Protein AF-A0A9E2V1G6-F1 (afdb_monomer_lite)

Secondary structure (DSSP, 8-state):
----HHHHHHHHHTT---GGGHHHHHHHHHTTT---HHHHHHHH--TT--TTHHHHHHHHHHHTT-PPPPGGGHHHHHHHHHHHHHHHHHTTSS-HHHHHHHIIIIITTTS-SSSTTHHHHHHHHHHHH-GGGHHHHHHHHHHHHHHHHTSSSPPEEEEEE--SSS-SEEEEETTEEEEPPGGGSS--HHHHHHHHHHHHHT---TT--SSHHHHHHHHHHHHHHHHHHHHHH-TTEEEEEE---SSSSS---------

Radius of gyration: 23.1 Å; chains: 1; bounding box: 51×32×68 Å

pLDDT: mean 85.87, std 14.99, range [31.73, 98.12]

Structure (mmCIF, N/CA/C/O backbone):
data_AF-A0A9E2V1G6-F1
#
_entry.id   AF-A0A9E2V1G6-F1
#
loop_
_atom_site.group_PDB
_atom_site.id
_atom_site.type_symbol
_atom_site.label_atom_id
_atom_site.label_alt_id
_atom_site.label_comp_id
_atom_site.label_asym_id
_atom_site.label_entity_id
_atom_site.label_seq_id
_atom_site.pdbx_PDB_ins_code
_atom_site.Cartn_x
_atom_site.Cartn_y
_atom_site.Cartn_z
_atom_site.occupancy
_atom_site.B_iso_or_equiv
_atom_site.auth_seq_id
_atom_site.auth_comp_id
_atom_site.auth_asym_id
_atom_site.auth_atom_id
_atom_site.pdbx_PDB_model_num
ATOM 1 N N . MET A 1 1 ? -17.658 -3.783 12.232 1.00 44.09 1 MET A N 1
ATOM 2 C CA . MET A 1 1 ? -16.537 -4.021 11.280 1.00 44.09 1 MET A CA 1
ATOM 3 C C . MET A 1 1 ? -15.444 -4.655 12.125 1.00 44.09 1 MET A C 1
ATOM 5 O O . MET A 1 1 ? -15.127 -4.083 13.151 1.00 44.09 1 MET A O 1
ATOM 9 N N . THR A 1 2 ? -14.961 -5.870 11.844 1.00 49.28 2 THR A N 1
ATOM 10 C CA . THR A 1 2 ? -14.108 -6.601 12.810 1.00 49.28 2 THR A CA 1
ATOM 11 C C . THR A 1 2 ? -12.693 -6.013 12.849 1.00 49.28 2 THR A C 1
ATOM 13 O O . THR A 1 2 ? -11.824 -6.463 12.108 1.00 49.28 2 THR A O 1
ATOM 16 N N . ALA A 1 3 ? -12.471 -4.979 13.658 1.00 61.59 3 ALA A N 1
ATOM 17 C CA . ALA A 1 3 ? -11.195 -4.275 13.692 1.00 61.59 3 ALA A CA 1
ATOM 18 C C . ALA A 1 3 ? -10.227 -4.962 14.664 1.00 61.59 3 ALA A C 1
ATOM 20 O O . ALA A 1 3 ? -10.373 -4.867 15.884 1.00 61.59 3 ALA A O 1
ATOM 21 N N . ASP A 1 4 ? -9.276 -5.719 14.124 1.00 87.38 4 ASP A N 1
ATOM 22 C CA . ASP A 1 4 ? -8.062 -6.132 14.834 1.00 87.38 4 ASP A CA 1
ATOM 23 C C . ASP A 1 4 ? -7.397 -4.886 15.454 1.00 87.38 4 ASP A C 1
ATOM 25 O O . ASP A 1 4 ? -7.236 -3.879 14.765 1.00 87.38 4 ASP A O 1
ATOM 29 N N . LEU A 1 5 ? -7.041 -4.918 16.744 1.00 90.75 5 LEU A N 1
ATOM 30 C CA . LEU A 1 5 ? -6.472 -3.752 17.431 1.00 90.75 5 LEU A CA 1
ATOM 31 C C . LEU A 1 5 ? -5.162 -3.280 16.797 1.00 90.75 5 LEU A C 1
ATOM 33 O O . LEU A 1 5 ? -4.858 -2.093 16.859 1.00 90.75 5 LEU A O 1
ATOM 37 N N . THR A 1 6 ? -4.407 -4.167 16.143 1.00 94.19 6 THR A N 1
ATOM 38 C CA . THR A 1 6 ? -3.219 -3.761 15.382 1.00 94.19 6 THR A CA 1
ATOM 39 C C . THR A 1 6 ? -3.594 -2.902 14.171 1.00 94.19 6 THR A C 1
ATOM 41 O O . THR A 1 6 ? -2.891 -1.945 13.853 1.00 94.19 6 THR A O 1
ATOM 44 N N . VAL A 1 7 ? -4.733 -3.184 13.528 1.00 94.62 7 VAL A N 1
ATOM 45 C CA . VAL A 1 7 ? -5.275 -2.348 12.445 1.00 94.62 7 VAL A CA 1
ATOM 46 C C . VAL A 1 7 ? -5.752 -1.013 13.003 1.00 94.62 7 VAL A C 1
ATOM 48 O O . VAL A 1 7 ? -5.401 0.016 12.443 1.00 94.62 7 VAL A O 1
ATOM 51 N N . VAL A 1 8 ? -6.447 -1.010 14.145 1.00 95.19 8 VAL A N 1
ATOM 52 C CA . VAL A 1 8 ? -6.889 0.230 14.810 1.00 95.19 8 VAL A CA 1
ATOM 53 C C . VAL A 1 8 ? -5.701 1.116 15.182 1.00 95.19 8 VAL A C 1
ATOM 55 O O . VAL A 1 8 ? -5.718 2.316 14.922 1.00 95.19 8 VAL A O 1
ATOM 58 N N . ALA A 1 9 ? -4.642 0.539 15.753 1.00 96.31 9 ALA A N 1
ATOM 59 C CA . ALA A 1 9 ? -3.424 1.267 16.093 1.00 96.31 9 ALA A CA 1
ATOM 60 C C . ALA A 1 9 ? -2.748 1.871 14.849 1.00 96.31 9 ALA A C 1
ATOM 62 O O . ALA A 1 9 ? -2.284 3.012 14.895 1.00 96.31 9 ALA A O 1
ATOM 63 N N . ALA A 1 10 ? -2.730 1.139 13.731 1.00 94.50 10 ALA A N 1
ATOM 64 C CA . ALA A 1 10 ? -2.214 1.630 12.456 1.00 94.50 10 ALA A CA 1
ATOM 65 C C . ALA A 1 10 ? -3.098 2.736 11.848 1.00 94.50 10 ALA A C 1
ATOM 67 O O . ALA A 1 10 ? -2.589 3.764 11.413 1.00 94.50 10 ALA A O 1
ATOM 68 N N . GLU A 1 11 ? -4.422 2.582 11.857 1.00 93.81 11 GLU A N 1
ATOM 69 C CA . GLU A 1 11 ? -5.355 3.622 11.408 1.00 93.81 11 GLU A CA 1
ATOM 70 C C . GLU A 1 11 ? -5.234 4.887 12.267 1.00 93.81 11 GLU A C 1
ATOM 72 O O . GLU A 1 11 ? -5.273 6.000 11.742 1.00 93.81 11 GLU A O 1
ATOM 77 N N . LEU A 1 12 ? -5.033 4.733 13.579 1.00 94.88 12 LEU A N 1
ATOM 78 C CA . LEU A 1 12 ? -4.818 5.839 14.505 1.00 94.88 12 LEU A CA 1
ATOM 79 C C . LEU A 1 12 ? -3.512 6.586 14.209 1.00 94.88 12 LEU A C 1
ATOM 81 O O . LEU A 1 12 ? -3.524 7.816 14.164 1.00 94.88 12 LEU A O 1
ATOM 85 N N . SER A 1 13 ? -2.398 5.872 13.995 1.00 94.25 13 SER A N 1
ATOM 86 C CA . SER A 1 13 ? -1.098 6.496 13.693 1.00 94.25 13 SER A CA 1
ATOM 87 C C . SER A 1 13 ? -1.083 7.200 12.335 1.00 94.25 13 SER A C 1
ATOM 89 O O . SER A 1 13 ? -0.392 8.204 12.158 1.00 94.25 13 SER A O 1
ATOM 91 N N . LEU A 1 14 ? -1.886 6.713 11.388 1.00 90.25 14 LEU A N 1
ATOM 92 C CA . LEU A 1 14 ? -2.071 7.315 10.070 1.00 90.25 14 LEU A CA 1
ATOM 93 C C . LEU A 1 14 ? -3.110 8.448 10.060 1.00 90.25 14 LEU A C 1
ATOM 95 O O . LEU A 1 14 ? -3.230 9.138 9.050 1.00 90.25 14 LEU A O 1
ATOM 99 N N . GLY A 1 15 ? -3.846 8.660 11.157 1.00 91.56 15 GLY A N 1
ATOM 100 C CA . GLY A 1 15 ? -4.901 9.675 11.243 1.00 91.56 15 GLY A CA 1
ATOM 101 C C . GLY A 1 15 ? -6.159 9.337 10.433 1.00 91.56 15 GLY A C 1
ATOM 102 O O . GLY A 1 15 ? -6.875 10.241 10.011 1.00 91.56 15 GLY A O 1
ATOM 103 N N . LEU A 1 16 ? -6.417 8.049 10.194 1.00 90.50 16 LEU A N 1
ATOM 104 C CA . LEU A 1 16 ? -7.538 7.548 9.388 1.00 90.50 16 LEU A CA 1
ATOM 105 C C . LEU A 1 16 ? -8.813 7.321 10.201 1.00 90.50 16 LEU A C 1
ATOM 107 O O . LEU A 1 16 ? -9.904 7.269 9.633 1.00 90.50 16 LEU A O 1
ATOM 111 N N . LEU A 1 17 ? -8.688 7.183 11.521 1.00 91.69 17 LEU A N 1
ATOM 112 C CA . LEU A 1 17 ? -9.840 7.011 12.396 1.00 91.69 17 LEU A CA 1
ATOM 113 C C . LEU A 1 17 ? -10.642 8.302 12.497 1.00 91.69 17 LEU A C 1
ATOM 115 O O . LEU A 1 17 ? -10.106 9.381 12.762 1.00 91.69 17 LEU A O 1
ATOM 119 N N . ARG A 1 18 ? -11.958 8.168 12.364 1.00 91.81 18 ARG A N 1
ATOM 120 C CA . ARG A 1 18 ? -12.889 9.247 12.661 1.00 91.81 18 ARG A CA 1
ATOM 121 C C . ARG A 1 18 ? -13.339 9.127 14.099 1.00 91.81 18 ARG A C 1
ATOM 123 O O . ARG A 1 18 ? -13.690 8.050 14.569 1.00 91.81 18 ARG A O 1
ATOM 130 N N . ARG A 1 19 ? -13.376 10.265 14.777 1.00 94.25 19 ARG A N 1
ATOM 131 C CA . ARG A 1 19 ? -13.787 10.366 16.175 1.00 94.25 19 ARG A CA 1
ATOM 132 C C . ARG A 1 19 ? -15.183 9.775 16.414 1.00 94.25 19 ARG A C 1
ATOM 134 O O . ARG A 1 19 ? -15.408 9.147 17.441 1.00 94.25 19 ARG A O 1
ATOM 141 N N . GLU A 1 20 ? -16.088 9.964 15.458 1.00 94.69 20 GLU A N 1
ATOM 142 C CA . GLU A 1 20 ? -17.469 9.474 15.519 1.00 94.69 20 GLU A CA 1
ATOM 143 C C . GLU A 1 20 ? -17.581 7.942 15.478 1.00 94.69 20 GLU A C 1
ATOM 145 O O . GLU A 1 20 ? -18.557 7.402 15.986 1.00 94.69 20 GLU A O 1
ATOM 150 N N . ASP A 1 21 ? -16.586 7.252 14.913 1.00 93.56 21 ASP A N 1
ATOM 151 C CA . ASP A 1 21 ? -16.600 5.794 14.742 1.00 93.56 21 ASP A CA 1
ATOM 152 C C . ASP A 1 21 ? -16.010 5.058 15.967 1.00 93.56 21 ASP A C 1
ATOM 154 O O . ASP A 1 21 ? -16.148 3.840 16.101 1.00 93.56 21 ASP A O 1
ATOM 158 N N . LEU A 1 22 ? -15.336 5.782 16.872 1.00 95.44 22 LEU A N 1
ATOM 159 C CA . LEU A 1 22 ? -14.606 5.196 18.002 1.00 95.44 22 LEU A CA 1
ATOM 160 C C . LEU A 1 22 ? -15.500 4.514 19.058 1.00 95.44 22 LEU A C 1
ATOM 162 O O . LEU A 1 22 ? -15.099 3.448 19.533 1.00 95.44 22 LEU A O 1
ATOM 166 N N . PRO A 1 23 ? -16.690 5.040 19.424 1.00 95.69 23 PRO A N 1
ATOM 167 C CA . PRO A 1 23 ? -17.569 4.354 20.374 1.00 95.69 23 PRO A CA 1
ATOM 168 C C . PRO A 1 23 ? -18.040 2.984 19.869 1.00 95.69 23 PRO A C 1
ATOM 170 O O . PRO A 1 23 ? -17.934 1.990 20.588 1.00 95.69 23 PRO A O 1
ATOM 173 N N . ASP A 1 24 ? -18.475 2.897 18.609 1.00 94.12 24 ASP A N 1
ATOM 174 C CA . ASP A 1 24 ? -18.908 1.631 18.001 1.00 94.12 24 ASP A CA 1
ATOM 175 C C . ASP A 1 24 ? -17.745 0.634 17.894 1.00 94.12 24 ASP A C 1
ATOM 177 O O . ASP A 1 24 ? -17.906 -0.558 18.166 1.00 94.12 24 ASP A O 1
ATOM 181 N N . LEU A 1 25 ? -16.541 1.119 17.570 1.00 94.06 25 LEU A N 1
ATOM 182 C CA . LEU A 1 25 ? -15.320 0.311 17.572 1.00 94.06 25 LEU A CA 1
ATOM 183 C C . LEU A 1 25 ? -15.015 -0.262 18.964 1.00 94.06 25 LEU A C 1
ATOM 185 O O . LEU A 1 25 ? -14.602 -1.423 19.076 1.00 94.06 25 LEU A O 1
ATOM 189 N N . ALA A 1 26 ? -15.223 0.522 20.025 1.00 95.44 26 ALA A N 1
ATOM 190 C CA . ALA A 1 26 ? -15.030 0.074 21.399 1.00 95.44 26 ALA A CA 1
ATOM 191 C C . ALA A 1 26 ? -16.061 -0.989 21.802 1.00 95.44 26 ALA A C 1
ATOM 193 O O . ALA A 1 26 ? -15.675 -2.032 22.336 1.00 95.44 26 ALA A O 1
ATOM 194 N N . VAL A 1 27 ? -17.339 -0.800 21.453 1.00 95.19 27 VAL A N 1
ATOM 195 C CA . VAL A 1 27 ? -18.392 -1.815 21.644 1.00 95.19 27 VAL A CA 1
ATOM 196 C C . VAL A 1 27 ? -18.027 -3.118 20.928 1.00 95.19 27 VAL A C 1
ATOM 198 O O . VAL A 1 27 ? -18.019 -4.182 21.553 1.00 95.19 27 VAL A O 1
ATOM 201 N N . ASP A 1 28 ? -17.653 -3.045 19.646 1.00 93.19 28 ASP A N 1
ATOM 202 C CA . ASP A 1 28 ? -17.230 -4.207 18.853 1.00 93.19 28 ASP A CA 1
ATOM 203 C C . ASP A 1 28 ? -16.021 -4.916 19.492 1.00 93.19 28 ASP A C 1
ATOM 205 O O . ASP A 1 28 ? -15.885 -6.138 19.399 1.00 93.19 28 ASP A O 1
ATOM 209 N N . SER A 1 29 ? -15.113 -4.169 20.124 1.00 93.56 29 SER A N 1
ATOM 210 C CA . SER A 1 29 ? -13.927 -4.706 20.805 1.00 93.56 29 SER A CA 1
ATOM 211 C C . SER A 1 29 ? -14.286 -5.436 22.102 1.00 93.56 29 SER A C 1
ATOM 213 O O . SER A 1 29 ? -13.857 -6.576 22.296 1.00 93.56 29 SER A O 1
ATOM 215 N N . ILE A 1 30 ? -15.152 -4.850 22.933 1.00 95.25 30 ILE A N 1
ATOM 216 C CA . ILE A 1 30 ? -15.644 -5.470 24.174 1.00 95.25 30 ILE A CA 1
ATOM 217 C C . ILE A 1 30 ? -16.425 -6.753 23.873 1.00 95.25 30 ILE A C 1
ATOM 219 O O . ILE A 1 30 ? -16.215 -7.780 24.517 1.00 95.25 30 ILE A O 1
ATOM 223 N N . MET A 1 31 ? -17.277 -6.750 22.842 1.00 94.56 31 MET A N 1
ATOM 224 C CA . MET A 1 31 ? -18.033 -7.943 22.428 1.00 94.56 31 MET A CA 1
ATOM 225 C C . MET A 1 31 ? -17.137 -9.107 21.978 1.00 94.56 31 MET A C 1
ATOM 227 O O . MET A 1 31 ? -17.578 -10.257 21.957 1.00 94.56 31 MET A O 1
ATOM 231 N N . ARG A 1 32 ? -15.871 -8.834 21.644 1.00 88.69 32 ARG A N 1
ATOM 232 C CA . ARG A 1 32 ? -14.856 -9.847 21.314 1.00 88.69 32 ARG A CA 1
ATOM 233 C C . ARG A 1 32 ? -14.063 -10.337 22.528 1.00 88.69 32 ARG A C 1
ATOM 235 O O . ARG A 1 32 ? -13.163 -11.156 22.363 1.00 88.69 32 ARG A O 1
ATOM 242 N N . GLY A 1 33 ? -14.414 -9.879 23.728 1.00 94.69 33 GLY A N 1
ATOM 243 C CA . GLY A 1 33 ? -13.772 -10.269 24.980 1.00 94.69 33 GLY A CA 1
ATOM 244 C C . GLY A 1 33 ? -12.507 -9.478 25.305 1.00 94.69 33 GLY A C 1
ATOM 245 O O . GLY A 1 33 ? -11.730 -9.923 26.145 1.00 94.69 33 GLY A O 1
ATOM 246 N N . LEU A 1 34 ? -12.281 -8.338 24.642 1.00 95.00 34 LEU A N 1
ATOM 247 C CA . LEU A 1 34 ? -11.238 -7.397 25.042 1.00 95.00 34 LEU A CA 1
ATOM 248 C C . LEU A 1 34 ? -11.728 -6.611 26.258 1.00 95.00 34 LEU A C 1
ATOM 250 O O . LEU A 1 34 ? -12.843 -6.092 26.245 1.00 95.00 34 LEU A O 1
ATOM 254 N N . ASP A 1 35 ? -10.896 -6.534 27.291 1.00 94.94 35 ASP A N 1
ATOM 255 C CA . ASP A 1 35 ? -11.232 -5.881 28.553 1.00 94.94 35 ASP A CA 1
ATOM 256 C C . ASP A 1 35 ? -10.215 -4.780 28.856 1.00 94.94 35 ASP A C 1
ATOM 258 O O . ASP A 1 35 ? -9.016 -5.032 28.970 1.00 94.94 35 ASP A O 1
ATOM 262 N N . SER A 1 36 ? -10.709 -3.549 28.922 1.00 96.88 36 SER A N 1
ATOM 263 C CA . SER A 1 36 ? -9.942 -2.338 29.194 1.00 96.88 36 SER A CA 1
ATOM 264 C C . SER A 1 36 ? -10.905 -1.310 29.799 1.00 96.88 36 SER A C 1
ATOM 266 O O . SER A 1 36 ? -11.975 -1.073 29.221 1.00 96.88 36 SER A O 1
ATOM 268 N N . PRO A 1 37 ? -10.562 -0.684 30.942 1.00 98.00 37 PRO A N 1
ATOM 269 C CA . PRO A 1 37 ? -11.342 0.420 31.495 1.00 98.00 37 PRO A CA 1
ATOM 270 C C . PRO A 1 37 ? -11.616 1.520 30.463 1.00 98.00 37 PRO A C 1
ATOM 272 O O . PRO A 1 37 ? -12.760 1.954 30.318 1.00 98.00 37 PRO A O 1
ATOM 275 N N . SER A 1 38 ? -10.593 1.896 29.689 1.00 98.12 38 SER A N 1
ATOM 276 C CA . SER A 1 38 ? -10.694 2.939 28.667 1.00 98.12 38 SER A CA 1
ATOM 277 C C . SER A 1 38 ? -11.615 2.552 27.499 1.00 98.12 38 SER A C 1
ATOM 279 O O . SER A 1 38 ? -12.326 3.409 26.974 1.00 98.12 38 SER A O 1
ATOM 281 N N . LEU A 1 39 ? -11.689 1.267 27.115 1.00 96.94 39 LEU A N 1
ATOM 282 C CA . LEU A 1 39 ? -12.684 0.797 26.137 1.00 96.94 39 LEU A CA 1
ATOM 283 C C . LEU A 1 39 ? -14.115 0.925 26.665 1.00 96.94 39 LEU A C 1
ATOM 285 O O . LEU A 1 39 ? -15.008 1.308 25.910 1.00 96.94 39 LEU A O 1
ATOM 289 N N . GLY A 1 40 ? -14.344 0.592 27.938 1.00 97.00 40 GLY A N 1
ATOM 290 C CA . GLY A 1 40 ? -15.665 0.694 28.559 1.00 97.00 40 GLY A CA 1
ATOM 291 C C . GLY A 1 40 ? -16.184 2.131 28.577 1.00 97.00 40 GLY A C 1
ATOM 292 O O . GLY A 1 40 ? -17.345 2.375 28.248 1.00 97.00 40 GLY A O 1
ATOM 293 N N . GLU A 1 41 ? -15.308 3.080 28.903 1.00 97.88 41 GLU A N 1
ATOM 294 C CA . GLU A 1 41 ? -15.617 4.509 28.853 1.00 97.88 41 GLU A CA 1
ATOM 295 C C . GLU A 1 41 ? -15.856 4.989 27.416 1.00 97.88 41 GLU A C 1
ATOM 297 O O . GLU A 1 41 ? -16.875 5.624 27.143 1.00 97.88 41 GLU A O 1
ATOM 302 N N . LEU A 1 42 ? -14.986 4.603 26.475 1.00 97.50 42 LEU A N 1
ATOM 303 C CA . LEU A 1 42 ? -15.117 4.959 25.061 1.00 97.50 42 LEU A CA 1
ATOM 304 C C . LEU A 1 42 ? -16.439 4.468 24.453 1.00 97.50 42 LEU A C 1
ATOM 306 O O . LEU A 1 42 ? -17.103 5.211 23.732 1.00 97.50 42 LEU A O 1
ATOM 310 N N . ALA A 1 43 ? -16.850 3.241 24.779 1.00 96.81 43 ALA A N 1
ATOM 311 C CA . ALA A 1 43 ? -18.124 2.663 24.354 1.00 96.81 43 ALA A CA 1
ATOM 312 C C . ALA A 1 43 ? -19.344 3.400 24.940 1.00 96.81 43 ALA A C 1
ATOM 314 O O . ALA A 1 43 ? -20.437 3.331 24.379 1.00 96.81 43 ALA A O 1
ATOM 315 N N . GLY A 1 44 ? -19.168 4.082 26.075 1.00 96.62 44 GLY A N 1
ATOM 316 C CA . GLY A 1 44 ? -20.205 4.857 26.748 1.00 96.62 44 GLY A CA 1
ATOM 317 C C . GLY A 1 44 ? -20.338 6.301 26.260 1.00 96.62 44 GLY A C 1
ATOM 318 O O . GLY A 1 44 ? -21.292 6.975 26.659 1.00 96.62 44 GLY A O 1
ATOM 319 N N . LEU A 1 45 ? -19.420 6.788 25.417 1.00 96.31 45 LEU A N 1
ATOM 320 C CA . LEU A 1 45 ? -19.475 8.163 24.929 1.00 96.31 45 LEU A CA 1
ATOM 321 C C . LEU A 1 45 ? -20.728 8.415 24.087 1.00 96.31 45 LEU A C 1
ATOM 323 O O . LEU A 1 45 ? -21.130 7.620 23.237 1.00 96.31 45 LEU A O 1
ATOM 327 N N . SER A 1 46 ? -21.328 9.584 24.296 1.00 91.25 46 SER A N 1
ATOM 328 C CA . SER A 1 46 ? -22.433 10.066 23.469 1.00 91.25 46 SER A CA 1
ATOM 329 C C . SER A 1 46 ? -21.913 10.905 22.301 1.00 91.25 46 SER A C 1
ATOM 331 O O . SER A 1 46 ? -20.842 11.502 22.379 1.00 91.25 46 SER A O 1
ATOM 333 N N . ALA A 1 47 ? -22.708 11.048 21.236 1.00 84.06 47 ALA A N 1
ATOM 334 C CA . ALA A 1 47 ? -22.335 11.857 20.069 1.00 84.06 47 ALA A CA 1
ATOM 335 C C . ALA A 1 47 ? -22.009 13.335 20.394 1.00 84.06 47 ALA A C 1
ATOM 337 O O . ALA A 1 47 ? -21.358 14.007 19.597 1.00 84.06 47 ALA A O 1
ATOM 338 N N . GLY A 1 48 ? -22.469 13.852 21.541 1.00 85.06 48 GLY A N 1
ATOM 339 C CA . GLY A 1 48 ? -22.189 15.216 21.999 1.00 85.06 48 GLY A CA 1
ATOM 340 C C . GLY A 1 48 ? -20.910 15.368 22.826 1.00 85.06 48 GLY A C 1
ATOM 341 O O . GLY A 1 48 ? -20.534 16.500 23.117 1.00 85.06 48 GLY A O 1
ATOM 342 N N . ASP A 1 49 ? -20.254 14.265 23.194 1.00 90.69 49 ASP A N 1
ATOM 343 C CA . ASP A 1 49 ? -19.152 14.236 24.160 1.00 90.69 49 ASP A CA 1
ATOM 344 C C . ASP A 1 49 ? -17.983 13.387 23.646 1.00 90.69 49 ASP A C 1
ATOM 346 O O . ASP A 1 49 ? -17.575 12.393 24.232 1.00 90.69 49 ASP A O 1
ATOM 350 N N . LEU A 1 50 ? -17.493 13.733 22.456 1.00 93.69 50 LEU A N 1
ATOM 351 C CA . LEU A 1 50 ? -16.438 12.977 21.782 1.00 93.69 50 LEU A CA 1
ATOM 352 C C . LEU A 1 50 ? -15.048 13.622 21.919 1.00 93.69 50 LEU A C 1
ATOM 354 O O . LEU A 1 50 ? -14.118 13.211 21.220 1.00 93.69 50 LEU A O 1
ATOM 358 N N . SER A 1 51 ? -14.885 14.654 22.759 1.00 93.19 51 SER A N 1
ATOM 359 C CA . SER A 1 51 ? -13.601 15.366 22.889 1.00 93.19 51 SER A CA 1
ATOM 360 C C . SER A 1 51 ? -12.464 14.423 23.267 1.00 93.19 51 SER A C 1
ATOM 362 O O . SER A 1 51 ? -11.381 14.528 22.687 1.00 93.19 51 SER A O 1
ATOM 364 N N . ASP A 1 52 ? -12.764 13.451 24.126 1.00 95.06 52 ASP A N 1
ATOM 365 C CA . ASP A 1 52 ? -11.776 12.590 24.778 1.00 95.06 52 ASP A CA 1
ATOM 366 C C . ASP A 1 52 ? -11.601 11.250 24.045 1.00 95.06 52 ASP A C 1
ATOM 368 O O . ASP A 1 52 ? -10.736 10.446 24.385 1.00 95.06 52 ASP A O 1
ATOM 372 N N . ALA A 1 53 ? -12.371 11.007 22.978 1.00 96.81 53 ALA A N 1
ATOM 373 C CA . ALA A 1 53 ? -12.428 9.708 22.311 1.00 96.81 53 ALA A CA 1
ATOM 374 C C . ALA A 1 53 ? -11.059 9.226 21.787 1.00 96.81 53 ALA A C 1
ATOM 376 O O . ALA A 1 53 ? -10.734 8.043 21.879 1.00 96.81 53 ALA A O 1
ATOM 377 N N . PHE A 1 54 ? -10.230 10.141 21.267 1.00 97.19 54 PHE A N 1
ATOM 378 C CA . PHE A 1 54 ? -8.883 9.796 20.800 1.00 97.19 54 PHE A CA 1
ATOM 379 C C . PHE A 1 54 ? -7.902 9.498 21.938 1.00 97.19 54 PHE A C 1
ATOM 381 O O . PHE A 1 54 ? -6.956 8.739 21.737 1.00 97.19 54 PHE A O 1
ATOM 388 N N . ASP A 1 55 ? -8.097 10.087 23.113 1.00 97.69 55 ASP A N 1
ATOM 389 C CA . ASP A 1 55 ? -7.239 9.823 24.265 1.00 97.69 55 ASP A CA 1
ATOM 390 C C . ASP A 1 55 ? -7.635 8.498 24.918 1.00 97.69 55 ASP A C 1
ATOM 392 O O . ASP A 1 55 ? -6.763 7.686 25.223 1.00 97.69 55 ASP A O 1
ATOM 396 N N . LEU A 1 56 ? -8.938 8.207 24.978 1.00 98.12 56 LEU A N 1
ATOM 397 C CA . LEU A 1 56 ? -9.458 6.920 25.433 1.00 98.12 56 LEU A CA 1
ATOM 398 C C . LEU A 1 56 ? -9.014 5.757 24.540 1.00 98.12 56 LEU A C 1
ATOM 400 O O . LEU A 1 56 ? -8.591 4.730 25.062 1.00 98.12 56 LEU A O 1
ATOM 404 N N . ILE A 1 57 ? -9.033 5.895 23.205 1.00 97.69 57 ILE A N 1
ATOM 405 C CA . ILE A 1 57 ? -8.535 4.808 22.342 1.00 97.69 57 ILE A CA 1
ATOM 406 C C . ILE A 1 57 ? -7.021 4.600 22.497 1.00 97.69 57 ILE A C 1
ATOM 408 O O . ILE A 1 57 ? -6.561 3.464 22.454 1.00 97.69 57 ILE A O 1
ATOM 412 N N . ARG A 1 58 ? -6.232 5.661 22.731 1.00 98.00 58 ARG A N 1
ATOM 413 C CA . ARG A 1 58 ? -4.791 5.524 23.018 1.00 98.00 58 ARG A CA 1
ATOM 414 C C . ARG A 1 58 ? -4.547 4.808 24.340 1.00 98.00 58 ARG A C 1
ATOM 416 O O . ARG A 1 58 ? -3.723 3.901 24.376 1.00 98.00 58 ARG A O 1
ATOM 423 N N . ALA A 1 59 ? -5.271 5.195 25.388 1.00 98.12 59 ALA A N 1
ATOM 424 C CA . ALA A 1 59 ? -5.188 4.555 26.694 1.00 98.12 59 ALA A CA 1
ATOM 425 C C . ALA A 1 59 ? -5.615 3.082 26.621 1.00 98.12 59 ALA A C 1
ATOM 427 O O . ALA A 1 59 ? -4.911 2.218 27.127 1.00 98.12 59 ALA A O 1
ATOM 428 N N . ALA A 1 60 ? -6.693 2.774 25.896 1.00 97.88 60 ALA A N 1
ATOM 429 C CA . ALA A 1 60 ? -7.132 1.402 25.663 1.00 97.88 60 ALA A CA 1
ATOM 430 C C . ALA A 1 60 ? -6.072 0.553 24.946 1.00 97.88 60 ALA A C 1
ATOM 432 O O . ALA A 1 60 ? -5.830 -0.588 25.332 1.00 97.88 60 ALA A O 1
ATOM 433 N N . LEU A 1 61 ? -5.429 1.093 23.905 1.00 97.62 61 LEU A N 1
ATOM 434 C CA . LEU A 1 61 ? -4.348 0.393 23.208 1.00 97.62 61 LEU A CA 1
ATOM 435 C C . LEU A 1 61 ? -3.152 0.138 24.141 1.00 97.62 61 LEU A C 1
ATOM 437 O O . LEU A 1 61 ? -2.633 -0.975 24.142 1.00 97.62 61 LEU A O 1
ATOM 441 N N . ASP A 1 62 ? -2.768 1.110 24.972 1.00 97.81 62 ASP A N 1
ATOM 442 C CA . ASP A 1 62 ? -1.693 0.959 25.966 1.00 97.81 62 ASP A CA 1
ATOM 443 C C . ASP A 1 62 ? -2.029 -0.094 27.039 1.00 97.81 62 ASP A C 1
ATOM 445 O O . ASP A 1 62 ? -1.245 -1.014 27.277 1.00 97.81 62 ASP A O 1
ATOM 449 N N . GLU A 1 63 ? -3.236 -0.038 27.612 1.00 97.81 63 GLU A N 1
ATOM 450 C CA . GLU A 1 63 ? -3.751 -1.010 28.590 1.00 97.81 63 GLU A CA 1
ATOM 451 C C . GLU A 1 63 ? -3.760 -2.445 28.041 1.00 97.81 63 GLU A C 1
ATOM 453 O O . GLU A 1 63 ? -3.483 -3.401 28.768 1.00 97.81 63 GLU A O 1
ATOM 458 N N . LEU A 1 64 ? -4.053 -2.596 26.747 1.00 96.69 64 LEU A N 1
ATOM 459 C CA . LEU A 1 64 ? -4.081 -3.880 26.043 1.00 96.69 64 LEU A CA 1
ATOM 460 C C . LEU A 1 64 ? -2.704 -4.294 25.493 1.00 96.69 64 LEU A C 1
ATOM 462 O O . LEU A 1 64 ? -2.588 -5.349 24.866 1.00 96.69 64 LEU A O 1
ATOM 466 N N . GLY A 1 65 ? -1.657 -3.494 25.725 1.00 96.31 65 GLY A N 1
ATOM 467 C CA . GLY A 1 65 ? -0.289 -3.772 25.286 1.00 96.31 65 GLY A CA 1
ATOM 468 C C . GLY A 1 65 ? -0.076 -3.660 23.773 1.00 96.31 65 GLY A C 1
ATOM 469 O O . GLY A 1 65 ? 0.848 -4.272 23.235 1.00 96.31 65 GLY A O 1
ATOM 470 N N . VAL A 1 66 ? -0.924 -2.907 23.070 1.00 96.62 66 VAL A N 1
ATOM 471 C CA . VAL A 1 66 ? -0.838 -2.673 21.626 1.00 96.62 66 VAL A CA 1
ATOM 472 C C . VAL A 1 66 ? -0.100 -1.365 21.363 1.00 96.62 66 VAL A C 1
ATOM 474 O O . VAL A 1 66 ? -0.606 -0.274 21.611 1.00 96.62 66 VAL A O 1
ATOM 477 N N . SER A 1 67 ? 1.110 -1.467 20.818 1.00 95.44 67 SER A N 1
ATOM 478 C CA . SER A 1 67 ? 1.904 -0.292 20.457 1.00 95.44 67 SER A CA 1
ATOM 479 C C . SER A 1 67 ? 1.334 0.422 19.229 1.00 95.44 67 SER A C 1
ATOM 481 O O . SER A 1 67 ? 1.007 -0.205 18.221 1.00 95.44 67 SER A O 1
ATOM 483 N N . ILE A 1 68 ? 1.264 1.751 19.301 1.00 96.75 68 ILE A N 1
ATOM 484 C CA . ILE A 1 68 ? 0.918 2.606 18.162 1.00 96.75 68 ILE A CA 1
ATOM 485 C C . ILE A 1 68 ? 2.181 2.801 17.310 1.00 96.75 68 ILE A C 1
ATOM 487 O O . ILE A 1 68 ? 3.195 3.232 17.867 1.00 96.75 68 ILE A O 1
ATOM 491 N N . PRO A 1 69 ? 2.146 2.517 15.992 1.00 95.19 69 PRO A N 1
ATOM 492 C CA . PRO A 1 69 ? 3.308 2.695 15.128 1.00 95.19 69 PRO A CA 1
ATOM 493 C C . PRO A 1 69 ? 3.857 4.123 15.176 1.00 95.19 69 PRO A C 1
ATOM 495 O O . PRO A 1 69 ? 3.102 5.098 15.116 1.00 95.19 69 PRO A O 1
ATOM 498 N N . SER A 1 70 ? 5.179 4.234 15.260 1.00 93.56 70 SER A N 1
ATOM 499 C CA . SER A 1 70 ? 5.895 5.508 15.216 1.00 93.56 70 SER A CA 1
ATOM 500 C C . SER A 1 70 ? 5.928 6.098 13.793 1.00 93.56 70 SER A C 1
ATOM 502 O O . SER A 1 70 ? 5.629 5.397 12.823 1.00 93.56 70 SER A O 1
ATOM 504 N N . PRO A 1 71 ? 6.321 7.377 13.620 1.00 86.50 71 PRO A N 1
ATOM 505 C CA . PRO A 1 71 ? 6.469 7.974 12.289 1.00 86.50 71 PRO A CA 1
ATOM 506 C C . PRO A 1 71 ? 7.416 7.204 11.353 1.00 86.50 71 PRO A C 1
ATOM 508 O O . PRO A 1 71 ? 7.160 7.152 10.152 1.00 86.50 71 PRO A O 1
ATOM 511 N N . ASP A 1 72 ? 8.458 6.563 11.890 1.00 84.38 72 ASP A N 1
ATOM 512 C CA . ASP A 1 72 ? 9.416 5.764 11.109 1.0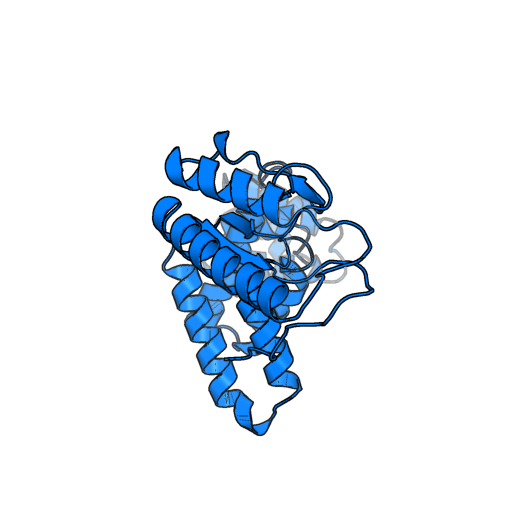0 84.38 72 ASP A CA 1
ATOM 513 C C . ASP A 1 72 ? 8.825 4.416 10.644 1.00 84.38 72 ASP A C 1
ATOM 515 O O . ASP A 1 72 ? 9.350 3.775 9.736 1.00 84.38 72 ASP A O 1
ATOM 519 N N . GLU A 1 73 ? 7.704 3.992 11.233 1.00 86.94 73 GLU A N 1
ATOM 520 C CA . GLU A 1 73 ? 6.985 2.752 10.915 1.00 86.94 73 GLU A CA 1
ATOM 52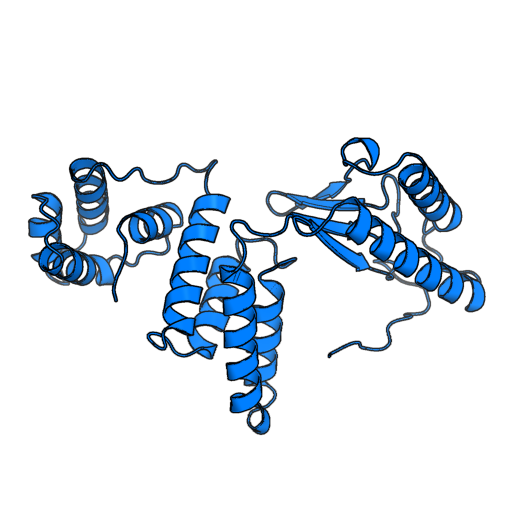1 C C . GLU A 1 73 ? 5.740 3.004 10.047 1.00 86.94 73 GLU A C 1
ATOM 523 O O . GLU A 1 73 ? 4.906 2.111 9.869 1.00 86.94 73 GLU A O 1
ATOM 528 N N . ARG A 1 74 ? 5.605 4.212 9.481 1.00 84.00 74 ARG A N 1
ATOM 529 C CA . ARG A 1 74 ? 4.443 4.628 8.680 1.00 84.00 74 ARG A CA 1
ATOM 530 C C . ARG A 1 74 ? 4.124 3.658 7.540 1.00 84.00 74 ARG A C 1
ATOM 532 O O . ARG A 1 74 ? 2.965 3.280 7.388 1.00 84.00 74 ARG A O 1
ATOM 539 N N . ASP A 1 75 ? 5.126 3.202 6.790 1.00 81.00 75 ASP A N 1
ATOM 540 C CA . ASP A 1 75 ? 4.926 2.268 5.670 1.00 81.00 75 ASP A CA 1
ATOM 541 C C . ASP A 1 75 ? 4.374 0.915 6.141 1.00 81.00 75 ASP A C 1
ATOM 543 O O . ASP A 1 75 ? 3.506 0.318 5.499 1.00 81.00 75 ASP A O 1
ATOM 547 N N . ALA A 1 76 ? 4.842 0.435 7.298 1.00 84.69 76 ALA A N 1
ATOM 548 C CA . ALA A 1 76 ? 4.364 -0.806 7.898 1.00 84.69 76 ALA A CA 1
ATOM 549 C C . ALA A 1 76 ? 2.924 -0.662 8.420 1.00 84.69 76 ALA A C 1
ATOM 551 O O . ALA A 1 76 ? 2.104 -1.566 8.228 1.00 84.69 76 ALA A O 1
ATOM 552 N N . ALA A 1 77 ? 2.593 0.484 9.026 1.00 89.06 77 ALA A N 1
ATOM 553 C CA . ALA A 1 77 ? 1.229 0.811 9.432 1.00 89.06 77 ALA A CA 1
ATOM 554 C C . ALA A 1 77 ? 0.292 0.845 8.216 1.00 89.06 77 ALA A C 1
ATOM 556 O O . ALA A 1 77 ? -0.748 0.189 8.207 1.00 89.06 77 ALA A O 1
ATOM 557 N N . LEU A 1 78 ? 0.696 1.525 7.144 1.00 86.44 78 LEU A N 1
ATOM 558 C CA . LEU A 1 78 ? -0.093 1.647 5.921 1.00 86.44 78 LEU A CA 1
ATOM 559 C C . LEU A 1 78 ? -0.332 0.286 5.267 1.00 86.44 78 LEU A C 1
ATOM 561 O O . LEU A 1 78 ? -1.466 -0.054 4.929 1.00 86.44 78 LEU A O 1
ATOM 565 N N . TRP A 1 79 ? 0.704 -0.552 5.195 1.00 86.75 79 TRP A N 1
ATOM 566 C CA . TRP A 1 79 ? 0.566 -1.929 4.730 1.00 86.75 79 TRP A CA 1
ATOM 567 C C . TRP A 1 79 ? -0.397 -2.757 5.585 1.00 86.75 79 TRP A C 1
ATOM 569 O O . TRP A 1 79 ? -1.185 -3.535 5.043 1.00 86.75 79 TRP A O 1
ATOM 579 N N . THR A 1 80 ? -0.380 -2.570 6.905 1.00 90.38 80 THR A N 1
ATOM 580 C CA . THR A 1 80 ? -1.302 -3.244 7.829 1.00 90.38 80 THR A CA 1
ATOM 581 C C . THR A 1 80 ? -2.756 -2.911 7.496 1.00 90.38 80 THR A C 1
ATOM 583 O O . THR A 1 80 ? -3.566 -3.828 7.335 1.00 90.38 80 THR A O 1
ATOM 586 N N . VAL A 1 81 ? -3.081 -1.629 7.300 1.00 91.56 81 VAL A N 1
ATOM 587 C CA . VAL A 1 81 ? -4.453 -1.210 6.970 1.00 91.56 81 VAL A CA 1
ATOM 588 C C . VAL A 1 81 ? -4.860 -1.670 5.564 1.00 91.56 81 VAL A C 1
ATOM 590 O O . VAL A 1 81 ? -5.943 -2.225 5.389 1.00 91.56 81 VAL A O 1
ATOM 593 N N . ILE A 1 82 ? -3.975 -1.556 4.565 1.00 90.56 82 ILE A N 1
ATOM 594 C CA . ILE A 1 82 ? -4.246 -2.032 3.195 1.00 90.56 82 ILE A CA 1
ATOM 595 C C . ILE A 1 82 ? -4.557 -3.530 3.179 1.00 90.56 82 ILE A C 1
ATOM 597 O O . ILE A 1 82 ? -5.499 -3.967 2.515 1.00 90.56 82 ILE A O 1
ATOM 601 N N . ARG A 1 83 ? -3.779 -4.342 3.905 1.00 91.69 83 ARG A N 1
ATOM 602 C CA . ARG A 1 83 ? -4.031 -5.785 3.997 1.00 91.69 83 ARG A CA 1
ATOM 603 C C . ARG A 1 83 ? -5.345 -6.088 4.698 1.00 91.69 83 ARG A C 1
ATOM 605 O O . ARG A 1 83 ? -6.033 -7.019 4.283 1.00 91.69 83 ARG A O 1
ATOM 612 N N . ALA A 1 84 ? -5.693 -5.338 5.741 1.00 92.94 84 ALA A N 1
ATOM 613 C CA . ALA A 1 84 ? -6.968 -5.498 6.427 1.00 92.94 84 ALA A CA 1
ATOM 614 C C . ALA A 1 84 ? -8.148 -5.214 5.484 1.00 92.94 84 ALA A C 1
ATOM 616 O O . ALA A 1 84 ? -9.074 -6.027 5.403 1.00 92.94 84 ALA A O 1
ATOM 617 N N . GLU A 1 85 ? -8.066 -4.138 4.698 1.00 93.62 85 GLU A N 1
ATOM 618 C CA . GLU A 1 85 ? -9.071 -3.791 3.690 1.00 93.62 85 GLU A CA 1
ATOM 619 C C . GLU A 1 85 ? -9.147 -4.857 2.584 1.00 93.62 85 GLU A C 1
ATOM 621 O O . GLU A 1 85 ? -10.229 -5.350 2.257 1.00 93.62 85 GLU A O 1
ATOM 626 N N . ALA A 1 86 ? -7.999 -5.316 2.073 1.00 93.94 86 ALA A N 1
ATOM 627 C CA . ALA A 1 86 ? -7.933 -6.404 1.099 1.00 93.94 86 ALA A CA 1
ATOM 628 C C . ALA A 1 86 ? -8.552 -7.705 1.645 1.00 93.94 86 ALA A C 1
ATOM 630 O O . ALA A 1 86 ? -9.304 -8.382 0.940 1.00 93.94 86 ALA A O 1
ATOM 631 N N . HIS A 1 87 ? -8.297 -8.050 2.911 1.00 95.06 87 HIS A N 1
ATOM 632 C CA . HIS A 1 87 ? -8.919 -9.198 3.570 1.00 95.06 87 HIS A CA 1
ATOM 633 C C . HIS A 1 87 ? -10.435 -9.035 3.707 1.00 95.06 87 HIS A C 1
ATOM 635 O O . HIS A 1 87 ? -11.170 -9.998 3.478 1.00 95.06 87 HIS A O 1
ATOM 641 N N . ALA A 1 88 ? -10.917 -7.850 4.090 1.00 93.62 88 ALA A N 1
ATOM 642 C CA . ALA A 1 88 ? -12.346 -7.568 4.197 1.00 93.62 88 ALA A CA 1
ATOM 643 C C . ALA A 1 88 ? -13.048 -7.699 2.840 1.00 93.62 88 ALA A C 1
ATOM 645 O O . ALA A 1 88 ? -14.099 -8.339 2.755 1.00 93.62 88 ALA A O 1
ATOM 646 N N . MET A 1 89 ? -12.430 -7.175 1.784 1.00 95.19 89 MET A N 1
ATOM 647 C CA . MET A 1 89 ? -12.914 -7.279 0.413 1.00 95.19 89 MET A CA 1
ATOM 648 C C . MET A 1 89 ? -12.957 -8.729 -0.087 1.00 95.19 89 MET A C 1
ATOM 650 O O . MET A 1 89 ? -13.994 -9.186 -0.565 1.00 95.19 89 MET A O 1
ATOM 654 N N . VAL A 1 90 ? -11.865 -9.489 0.059 1.00 96.94 90 VAL A N 1
ATOM 655 C CA . VAL A 1 90 ? -11.806 -10.902 -0.371 1.00 96.94 90 VAL A CA 1
ATOM 656 C C . VAL A 1 90 ? -12.807 -11.767 0.399 1.00 96.94 90 VAL A C 1
ATOM 658 O O . VAL A 1 90 ? -13.387 -12.691 -0.166 1.00 96.94 90 VAL A O 1
ATOM 661 N N . ALA A 1 91 ? -13.055 -11.453 1.672 1.00 95.75 91 ALA A N 1
ATOM 662 C CA . ALA A 1 91 ? -14.056 -12.134 2.487 1.00 95.75 91 ALA A CA 1
ATOM 663 C C . ALA A 1 91 ? -15.506 -11.690 2.203 1.00 95.75 91 ALA A C 1
ATOM 665 O O . ALA A 1 91 ? -16.418 -12.155 2.885 1.00 95.75 91 ALA A O 1
ATOM 666 N N . GLY A 1 92 ? -15.733 -10.773 1.256 1.00 94.94 92 GLY A N 1
ATOM 667 C CA . GLY A 1 92 ? -17.060 -10.243 0.930 1.00 94.94 92 GLY A CA 1
ATOM 668 C C . GLY A 1 92 ? -17.679 -9.372 2.028 1.00 94.94 92 GLY A C 1
ATOM 669 O O . GLY A 1 92 ? -18.879 -9.115 1.998 1.00 94.94 92 GLY A O 1
ATOM 670 N N . ARG A 1 93 ? -16.883 -8.919 3.008 1.00 94.06 93 ARG A N 1
ATOM 671 C CA . ARG A 1 93 ? -17.330 -8.000 4.069 1.00 94.06 93 ARG A CA 1
ATOM 672 C C . ARG A 1 93 ? -17.376 -6.547 3.603 1.00 94.06 93 ARG A C 1
ATOM 674 O O . ARG A 1 93 ? -18.053 -5.741 4.235 1.00 94.06 93 ARG A O 1
ATOM 681 N N . ARG A 1 94 ? -16.668 -6.221 2.520 1.00 94.31 94 ARG A N 1
ATOM 682 C CA . ARG A 1 94 ? -16.754 -4.934 1.826 1.00 94.31 94 ARG A CA 1
ATOM 683 C C . ARG A 1 94 ? -16.911 -5.117 0.316 1.00 94.31 94 ARG A C 1
ATOM 685 O O . ARG A 1 94 ? -16.336 -6.063 -0.230 1.00 94.31 94 ARG A O 1
ATOM 692 N N . PRO A 1 95 ? -17.674 -4.239 -0.363 1.00 96.62 95 PRO A N 1
ATOM 693 C CA . PRO A 1 95 ? -17.775 -4.252 -1.817 1.00 96.62 95 PRO A CA 1
ATOM 694 C C . PRO A 1 95 ? -16.410 -3.997 -2.475 1.00 96.62 95 PRO A C 1
ATOM 696 O O . PRO A 1 95 ? -15.698 -3.089 -2.040 1.00 96.62 95 PRO A O 1
ATOM 699 N N . PRO A 1 96 ? -16.046 -4.727 -3.549 1.00 96.88 96 PRO A N 1
ATOM 700 C CA . PRO A 1 96 ? -14.717 -4.598 -4.134 1.00 96.88 96 PRO A CA 1
ATOM 701 C C . PRO A 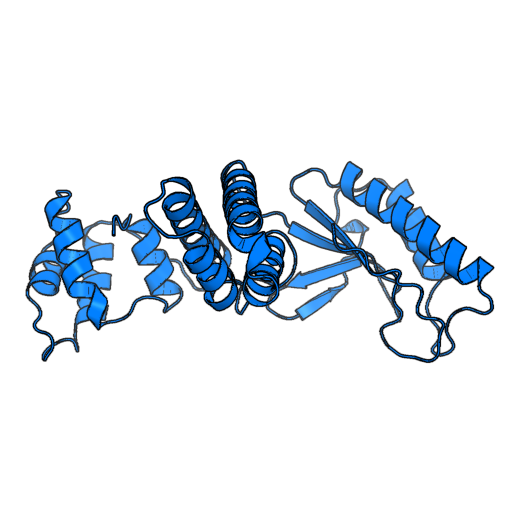1 96 ? -14.352 -3.190 -4.598 1.00 96.88 96 PRO A C 1
ATOM 703 O O . PRO A 1 96 ? -13.247 -2.713 -4.353 1.00 96.88 96 PRO A O 1
ATOM 706 N N . ILE A 1 97 ? -15.294 -2.501 -5.240 1.00 96.69 97 ILE A N 1
ATOM 707 C CA . ILE A 1 97 ? -15.058 -1.146 -5.736 1.00 96.69 97 ILE A CA 1
ATOM 708 C C . ILE A 1 97 ? -14.835 -0.135 -4.605 1.00 96.69 97 ILE A C 1
ATOM 710 O O . ILE A 1 97 ? -13.979 0.738 -4.732 1.00 96.69 97 ILE A O 1
ATOM 714 N N . ASP A 1 98 ? -15.545 -0.271 -3.485 1.00 95.81 98 ASP A N 1
ATOM 715 C CA . ASP A 1 98 ? -15.401 0.642 -2.349 1.00 95.81 98 ASP A CA 1
ATOM 716 C C . ASP A 1 98 ? -14.022 0.483 -1.708 1.00 95.81 98 ASP A C 1
ATOM 718 O O . ASP A 1 98 ? -13.346 1.474 -1.440 1.00 95.81 98 ASP A O 1
ATOM 722 N N . SER A 1 99 ? -13.555 -0.758 -1.561 1.00 94.44 99 SER A N 1
ATOM 723 C CA . SER A 1 99 ? -12.207 -1.049 -1.078 1.00 94.44 99 SER A CA 1
ATOM 724 C C . SER A 1 99 ? -11.119 -0.590 -2.051 1.00 94.44 99 SER A C 1
ATOM 726 O O . SER A 1 99 ? -10.139 0.009 -1.619 1.00 94.44 99 SER A O 1
ATOM 728 N N . ALA A 1 100 ? -11.284 -0.792 -3.363 1.00 93.44 100 ALA A N 1
ATOM 729 C CA . ALA A 1 100 ? -10.325 -0.294 -4.354 1.00 93.44 100 ALA A CA 1
ATOM 730 C C . ALA A 1 100 ? -10.221 1.239 -4.341 1.00 93.44 100 ALA A C 1
ATOM 732 O O . ALA A 1 100 ? -9.120 1.784 -4.406 1.00 93.44 100 ALA A O 1
ATOM 733 N N . ARG A 1 101 ? -11.353 1.940 -4.203 1.00 91.81 101 ARG A N 1
ATOM 734 C CA . ARG A 1 101 ? -11.384 3.401 -4.053 1.00 91.81 101 ARG A CA 1
ATOM 735 C C . ARG A 1 101 ? -10.780 3.865 -2.745 1.00 91.81 101 ARG A C 1
ATOM 737 O O . ARG A 1 101 ? -10.065 4.857 -2.752 1.00 91.81 101 ARG A O 1
ATOM 744 N N . TRP A 1 102 ? -11.044 3.164 -1.648 1.00 90.62 102 TRP A N 1
ATOM 745 C CA . TRP A 1 102 ? -10.425 3.469 -0.365 1.00 90.62 102 TRP A CA 1
ATOM 746 C C . TRP A 1 102 ? -8.904 3.319 -0.457 1.00 90.62 102 TRP A C 1
ATOM 748 O O . TRP A 1 102 ? -8.186 4.242 -0.090 1.00 90.62 102 TRP A O 1
ATOM 758 N N . ILE A 1 103 ? -8.406 2.225 -1.051 1.00 87.88 103 ILE A N 1
ATOM 759 C CA . ILE A 1 103 ? -6.969 2.029 -1.302 1.00 87.88 103 ILE A CA 1
ATOM 760 C C . ILE A 1 103 ? -6.431 3.165 -2.180 1.00 87.88 103 ILE A C 1
ATOM 762 O O . ILE A 1 103 ? -5.390 3.729 -1.873 1.00 87.88 103 ILE A O 1
ATOM 766 N N . TRP A 1 104 ? -7.142 3.571 -3.231 1.00 85.19 104 TRP A N 1
ATOM 767 C CA . TRP A 1 104 ? -6.725 4.719 -4.037 1.00 85.19 104 TRP A CA 1
ATOM 768 C C . TRP A 1 104 ? -6.671 6.019 -3.212 1.00 85.19 104 TRP A C 1
ATOM 770 O O . TRP A 1 104 ? -5.650 6.695 -3.196 1.00 85.19 104 TRP A O 1
ATOM 780 N N . GLN A 1 105 ? -7.727 6.369 -2.486 1.00 80.62 105 GLN A N 1
ATOM 781 C CA . GLN A 1 105 ? -7.824 7.649 -1.777 1.00 80.62 105 GLN A CA 1
ATOM 782 C C . GLN A 1 105 ? -6.902 7.742 -0.561 1.00 80.62 105 GLN A C 1
ATOM 784 O O . GLN A 1 105 ? -6.373 8.809 -0.280 1.00 80.62 105 GLN A O 1
ATOM 789 N N . VAL A 1 106 ? -6.735 6.646 0.173 1.00 76.50 106 VAL A N 1
ATOM 790 C CA . VAL A 1 106 ? -5.980 6.616 1.427 1.00 76.50 106 VAL A CA 1
ATOM 791 C C . VAL A 1 106 ? -4.546 6.178 1.194 1.00 76.50 106 VAL A C 1
ATOM 793 O O . VAL A 1 106 ? -3.625 6.776 1.740 1.00 76.50 106 VAL A O 1
ATOM 796 N N . ALA A 1 107 ? -4.348 5.141 0.381 1.00 66.94 107 ALA A N 1
ATOM 797 C CA . ALA A 1 107 ? -3.020 4.621 0.140 1.00 66.94 107 ALA A CA 1
ATOM 798 C C . ALA A 1 107 ? -2.324 5.319 -1.024 1.00 66.94 107 ALA A C 1
ATOM 800 O O . ALA A 1 107 ? -1.146 5.556 -0.886 1.00 66.94 107 ALA A O 1
ATOM 801 N N . ALA A 1 108 ? -2.968 5.722 -2.123 1.00 58.34 108 ALA A N 1
ATOM 802 C CA . ALA A 1 108 ? -2.210 6.339 -3.228 1.00 58.34 108 ALA A CA 1
ATOM 803 C C . ALA A 1 108 ? -1.788 7.799 -2.981 1.00 58.34 108 ALA A C 1
ATOM 805 O O . ALA A 1 108 ? -0.952 8.319 -3.711 1.00 58.34 108 ALA A O 1
ATOM 806 N N . LEU A 1 109 ? -2.362 8.478 -1.979 1.00 56.56 109 LEU A N 1
ATOM 807 C CA . LEU A 1 109 ? -1.887 9.806 -1.566 1.00 56.56 109 LEU A CA 1
ATOM 808 C C . LEU A 1 109 ? -0.608 9.734 -0.712 1.00 56.56 109 LEU A C 1
ATOM 810 O O . LEU A 1 109 ? 0.050 10.754 -0.527 1.00 56.56 109 LEU A O 1
ATOM 814 N N . GLU A 1 110 ? -0.270 8.554 -0.181 1.00 53.41 110 GLU A N 1
ATOM 815 C CA . GLU A 1 110 ? 0.706 8.390 0.908 1.00 53.41 110 GLU A CA 1
ATOM 816 C C . GLU A 1 110 ? 1.707 7.246 0.659 1.00 53.41 110 GLU A C 1
ATOM 818 O O . GLU A 1 110 ? 2.900 7.395 0.912 1.00 53.41 110 GLU A O 1
ATOM 823 N N . VAL A 1 111 ? 1.243 6.116 0.124 1.00 54.69 111 VAL A N 1
ATOM 824 C CA . VAL A 1 111 ? 2.049 5.152 -0.633 1.00 54.69 111 VAL A CA 1
ATOM 825 C C . VAL A 1 111 ? 2.263 5.740 -2.013 1.00 54.69 111 VAL A C 1
ATOM 827 O O . VAL A 1 111 ? 1.315 6.157 -2.676 1.00 54.69 111 VAL A O 1
ATOM 830 N N . GLU A 1 112 ? 3.523 5.723 -2.423 1.00 57.81 112 GLU A N 1
ATOM 831 C CA . GLU A 1 112 ? 3.985 5.930 -3.794 1.00 57.81 112 GLU A CA 1
ATOM 832 C C . GLU A 1 112 ? 2.918 5.383 -4.765 1.00 57.81 112 GLU A C 1
ATOM 834 O O . GLU A 1 112 ? 2.531 4.214 -4.665 1.00 57.81 112 GLU A O 1
ATOM 839 N N . GLU A 1 113 ? 2.378 6.223 -5.661 1.00 51.00 113 GLU A N 1
ATOM 840 C CA . GLU A 1 113 ? 1.328 5.844 -6.633 1.00 51.00 113 GLU A CA 1
ATOM 841 C C . GLU A 1 113 ? 1.752 4.635 -7.502 1.00 51.00 113 GLU A C 1
ATOM 843 O O . GLU A 1 113 ? 0.970 4.040 -8.255 1.00 51.00 113 GLU A O 1
ATOM 848 N N . GLU A 1 114 ? 3.031 4.287 -7.422 1.00 57.31 114 GLU A N 1
ATOM 849 C CA . GLU A 1 114 ? 3.738 3.272 -8.154 1.00 57.31 114 GLU A CA 1
ATOM 850 C C . GLU A 1 114 ? 3.887 1.946 -7.382 1.00 57.31 114 GLU A C 1
ATOM 852 O O . GLU A 1 114 ? 4.002 1.875 -6.163 1.00 57.31 114 GLU A O 1
ATOM 857 N N . GLY A 1 115 ? 3.885 0.833 -8.119 1.00 66.69 115 GLY A N 1
ATOM 858 C CA . GLY A 1 115 ? 4.018 -0.505 -7.543 1.00 66.69 115 GLY A CA 1
ATOM 859 C C . GLY A 1 115 ? 2.684 -1.207 -7.287 1.00 66.69 115 GLY A C 1
ATOM 860 O O . GLY A 1 115 ? 1.787 -1.206 -8.130 1.00 66.69 115 GLY A O 1
ATOM 861 N N . ASP A 1 116 ? 2.581 -1.903 -6.156 1.00 76.38 116 ASP A N 1
ATOM 862 C CA . ASP A 1 116 ? 1.541 -2.915 -5.920 1.00 76.38 116 ASP A CA 1
ATOM 863 C C . ASP A 1 116 ? 0.116 -2.383 -5.829 1.00 76.38 116 ASP A C 1
ATOM 865 O O . ASP A 1 116 ? -0.826 -3.150 -6.026 1.00 76.38 116 ASP A O 1
ATOM 869 N N . LEU A 1 117 ? -0.049 -1.094 -5.537 1.00 82.25 117 LEU A N 1
ATOM 870 C CA . LEU A 1 117 ? -1.365 -0.493 -5.345 1.00 82.25 117 LEU A CA 1
ATOM 871 C C . LEU A 1 117 ? -1.919 0.146 -6.619 1.00 82.25 117 LEU A C 1
ATOM 873 O O . LEU A 1 117 ? -3.132 0.319 -6.744 1.00 82.25 117 LEU A O 1
ATOM 877 N N . ARG A 1 118 ? -1.054 0.405 -7.608 1.00 79.69 118 ARG A N 1
ATOM 878 C CA . ARG A 1 118 ? -1.414 1.023 -8.891 1.00 79.69 118 ARG A CA 1
ATOM 879 C C . ARG A 1 118 ? -2.518 0.262 -9.625 1.00 79.69 118 ARG A C 1
ATOM 881 O O . ARG A 1 118 ? -3.350 0.865 -10.299 1.00 79.69 118 ARG A O 1
ATOM 888 N N . VAL A 1 119 ? -2.550 -1.063 -9.472 1.00 86.81 119 VAL A N 1
ATOM 889 C CA . VAL A 1 119 ? -3.591 -1.917 -10.059 1.00 86.81 119 VAL A CA 1
ATOM 890 C C . VAL A 1 119 ? -4.990 -1.544 -9.557 1.00 86.81 119 VAL A C 1
ATOM 892 O O . VAL A 1 119 ? -5.923 -1.506 -10.354 1.00 86.81 119 VAL A O 1
ATOM 895 N N . PHE A 1 120 ? -5.146 -1.191 -8.276 1.00 90.19 120 PHE A N 1
ATOM 896 C CA . PHE A 1 120 ? -6.444 -0.795 -7.721 1.00 90.19 120 PHE A CA 1
ATOM 897 C C . PHE A 1 120 ? -6.891 0.565 -8.253 1.00 90.19 120 PHE A C 1
ATOM 899 O O . PHE A 1 120 ? -8.070 0.727 -8.550 1.00 90.19 120 PHE A O 1
ATOM 906 N N . ILE A 1 121 ? -5.953 1.498 -8.447 1.00 86.44 121 ILE A N 1
ATOM 907 C CA . ILE A 1 121 ? -6.220 2.811 -9.052 1.00 86.44 121 ILE A CA 1
ATOM 908 C C . ILE A 1 121 ? -6.751 2.630 -10.476 1.00 86.44 121 ILE A C 1
ATOM 910 O O . ILE A 1 121 ? -7.818 3.139 -10.815 1.00 86.44 121 ILE A O 1
ATOM 914 N N . GLY A 1 122 ? -6.032 1.855 -11.296 1.00 87.06 122 GLY A N 1
ATOM 915 C CA . GLY A 1 122 ? -6.432 1.579 -12.674 1.00 87.06 122 GLY A CA 1
ATOM 916 C C . GLY A 1 122 ? -7.803 0.909 -12.744 1.00 87.06 122 GLY A C 1
ATOM 917 O O . GLY A 1 122 ? -8.686 1.386 -13.446 1.00 87.06 122 GLY A O 1
ATOM 918 N N . LEU A 1 123 ? -8.019 -0.152 -11.964 1.00 93.19 123 LEU A N 1
ATOM 919 C CA . LEU A 1 123 ? -9.291 -0.875 -11.967 1.00 93.19 123 LEU A CA 1
ATOM 920 C C . LEU A 1 123 ? -10.467 -0.036 -11.444 1.00 93.19 123 LEU A C 1
ATOM 922 O O . LEU A 1 123 ? -11.566 -0.151 -11.984 1.00 93.19 123 LEU A O 1
ATOM 926 N N . ALA A 1 124 ? -10.256 0.800 -10.422 1.00 92.19 124 ALA A N 1
ATOM 927 C CA . ALA A 1 124 ? -11.288 1.701 -9.912 1.00 92.19 124 ALA A CA 1
ATOM 928 C C . ALA A 1 124 ? -11.654 2.780 -10.942 1.00 92.19 124 ALA A C 1
ATOM 930 O O . ALA A 1 124 ? -12.839 3.033 -11.148 1.00 92.19 124 ALA A O 1
ATOM 931 N N . SER A 1 125 ? -10.659 3.357 -11.628 1.00 89.69 125 SER A N 1
ATOM 932 C CA . SER A 1 125 ? -10.882 4.320 -12.715 1.00 89.69 125 SER A CA 1
ATOM 933 C C . SER A 1 125 ? -11.676 3.697 -13.867 1.00 89.69 125 SER A C 1
ATOM 935 O O . SER A 1 125 ? -12.693 4.240 -14.287 1.00 89.69 125 SER A O 1
ATOM 937 N N . GLU A 1 126 ? -11.268 2.517 -14.340 1.00 93.25 126 GLU A N 1
ATOM 938 C CA . GLU A 1 126 ? -11.952 1.812 -15.434 1.00 93.25 126 GLU A CA 1
ATOM 939 C C . GLU A 1 126 ? -13.393 1.422 -15.062 1.00 93.25 126 GLU A C 1
ATOM 941 O O . GLU A 1 126 ? -14.280 1.396 -15.914 1.00 93.25 126 GLU A O 1
ATOM 946 N N . TRP A 1 127 ? -13.664 1.132 -13.784 1.00 95.44 127 TRP A N 1
ATOM 947 C CA . TRP A 1 127 ? -15.011 0.781 -13.314 1.00 95.44 127 TRP A CA 1
ATOM 948 C C . TRP A 1 127 ? -15.995 1.949 -13.444 1.00 95.44 127 TRP A C 1
ATOM 950 O O . TRP A 1 127 ? -17.185 1.733 -13.721 1.00 95.44 127 TRP A O 1
ATOM 960 N N . ASP A 1 128 ? -15.504 3.177 -13.263 1.00 90.50 128 ASP A N 1
ATOM 961 C CA . ASP A 1 128 ? -16.282 4.398 -13.452 1.00 90.50 128 ASP A CA 1
ATOM 962 C C . ASP A 1 128 ? -16.557 4.678 -14.931 1.00 90.50 128 ASP A C 1
ATOM 964 O O . ASP A 1 128 ? -17.699 4.980 -15.294 1.00 90.50 128 ASP A O 1
ATOM 968 N N . ASP A 1 129 ? -15.556 4.471 -15.785 1.00 94.25 129 ASP A N 1
ATOM 969 C CA . ASP A 1 129 ? -15.642 4.751 -17.219 1.00 94.25 129 ASP A CA 1
ATOM 970 C C . ASP A 1 129 ? -16.423 3.681 -18.007 1.00 94.25 129 ASP A C 1
ATOM 972 O O . ASP A 1 129 ? -17.031 3.978 -19.043 1.00 94.25 129 ASP A O 1
ATOM 976 N N . HIS A 1 130 ? -16.473 2.438 -17.509 1.00 94.06 130 HIS A N 1
ATOM 977 C CA . HIS A 1 130 ? -17.036 1.293 -18.232 1.00 94.06 130 HIS A CA 1
ATOM 978 C C . HIS A 1 130 ? -18.128 0.534 -17.448 1.00 94.06 130 HIS A C 1
ATOM 980 O O . HIS A 1 130 ? -17.920 -0.604 -17.011 1.00 94.06 130 HIS A O 1
ATOM 986 N N . PRO A 1 131 ? -19.363 1.079 -17.344 1.00 94.81 131 PRO A N 1
ATOM 987 C CA . PRO A 1 131 ? -20.459 0.454 -16.597 1.00 94.81 131 PRO A CA 1
ATOM 988 C C . PRO A 1 131 ? -20.795 -0.987 -17.010 1.00 94.81 131 PRO A C 1
ATOM 990 O O . PRO A 1 131 ? -21.143 -1.809 -16.163 1.00 94.81 131 PRO A O 1
ATOM 993 N N . SER A 1 132 ? -20.674 -1.317 -18.301 1.00 97.19 132 SER A N 1
ATOM 994 C CA . SER A 1 132 ? -20.929 -2.669 -18.820 1.00 97.19 132 SER A CA 1
ATOM 995 C C . SER A 1 132 ? -19.885 -3.702 -18.385 1.00 97.19 132 SER A C 1
ATOM 997 O O . SER A 1 132 ? -20.152 -4.900 -18.441 1.00 97.19 132 SER A O 1
ATOM 999 N N . GLU A 1 133 ? -18.703 -3.260 -17.950 1.00 97.00 133 GLU A N 1
ATOM 1000 C CA . GLU A 1 133 ? -17.595 -4.125 -17.538 1.00 97.00 133 GLU A CA 1
ATOM 1001 C C . GLU A 1 133 ? -17.475 -4.290 -16.021 1.00 97.00 133 GLU A C 1
ATOM 1003 O O . GLU A 1 133 ? -16.665 -5.095 -15.561 1.00 97.00 133 GLU A O 1
ATOM 1008 N N . ARG A 1 134 ? -18.304 -3.603 -15.229 1.00 97.06 134 ARG A N 1
ATOM 1009 C CA . ARG A 1 134 ? -18.227 -3.605 -13.758 1.00 97.06 134 ARG A CA 1
ATOM 1010 C C . ARG A 1 134 ? -18.116 -4.997 -13.131 1.00 97.06 134 ARG A C 1
ATOM 1012 O O . ARG A 1 134 ? -17.194 -5.190 -12.343 1.00 97.06 134 ARG A O 1
ATOM 1019 N N . PRO A 1 135 ? -18.913 -6.014 -13.525 1.00 97.69 135 PRO A N 1
ATOM 1020 C CA . PRO A 1 135 ? -18.749 -7.352 -12.957 1.00 97.69 135 PRO A CA 1
ATOM 1021 C C . PRO A 1 135 ? -17.376 -7.976 -13.250 1.00 97.69 135 PRO A C 1
ATOM 1023 O O . PRO A 1 135 ? -16.865 -8.756 -12.450 1.00 97.69 135 PRO A O 1
ATOM 1026 N N . ARG A 1 136 ? -16.777 -7.681 -14.414 1.00 97.75 136 ARG A N 1
ATOM 1027 C CA . ARG A 1 136 ? -15.427 -8.143 -14.777 1.00 97.75 136 ARG A CA 1
ATOM 1028 C C . ARG A 1 136 ? -14.375 -7.421 -13.940 1.00 97.75 136 ARG A C 1
ATOM 1030 O O . ARG A 1 136 ? -13.483 -8.080 -13.415 1.00 97.75 136 ARG A O 1
ATOM 1037 N N . LEU A 1 137 ? -14.501 -6.104 -13.812 1.00 97.00 137 LEU A N 1
ATOM 1038 C CA . LEU A 1 137 ? -13.563 -5.258 -13.078 1.00 97.00 137 LEU A CA 1
ATOM 1039 C C . LEU A 1 137 ? -13.588 -5.553 -11.576 1.00 97.00 137 LEU A C 1
ATOM 1041 O O . LEU A 1 137 ? -12.534 -5.697 -10.976 1.00 97.00 137 LEU A O 1
ATOM 1045 N N . GLU A 1 138 ? -14.758 -5.783 -10.980 1.00 97.62 138 GLU A N 1
ATOM 1046 C CA . GLU A 1 138 ? -14.868 -6.202 -9.575 1.00 97.62 138 GLU A CA 1
ATOM 1047 C C . GLU A 1 138 ? -14.178 -7.544 -9.312 1.00 97.62 138 GLU A C 1
ATOM 1049 O O . GLU A 1 138 ? -13.46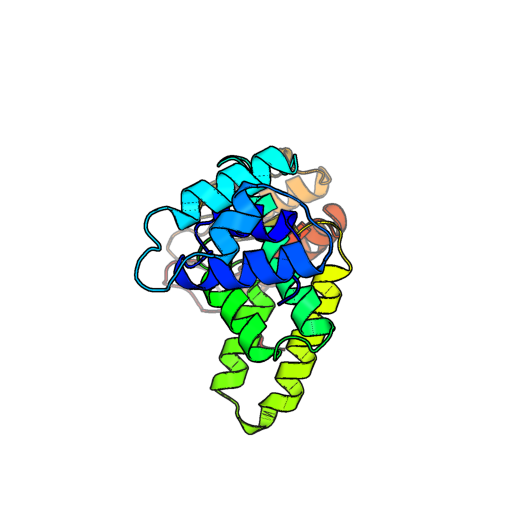7 -7.690 -8.319 1.00 97.62 138 GLU A O 1
ATOM 1054 N N . ARG A 1 139 ? -14.305 -8.516 -10.227 1.00 97.75 139 ARG A N 1
ATOM 1055 C CA . ARG A 1 139 ? -13.542 -9.773 -10.131 1.00 97.75 139 ARG A CA 1
ATOM 1056 C C . ARG A 1 139 ? -12.037 -9.540 -10.248 1.00 97.75 139 ARG A C 1
ATOM 1058 O O . ARG A 1 139 ? -11.278 -10.182 -9.528 1.00 97.75 139 ARG A O 1
ATOM 1065 N N . ALA A 1 140 ? -11.607 -8.634 -11.125 1.00 96.88 140 ALA A N 1
ATOM 1066 C CA . ALA A 1 140 ? -10.198 -8.275 -11.262 1.00 96.88 140 ALA A CA 1
ATOM 1067 C C . ALA A 1 140 ? -9.657 -7.591 -9.995 1.00 96.88 140 ALA A C 1
ATOM 1069 O O . ALA A 1 140 ? -8.558 -7.916 -9.556 1.00 96.88 140 ALA A O 1
ATOM 1070 N N . ILE A 1 141 ? -10.450 -6.725 -9.355 1.00 96.88 141 ILE A N 1
ATOM 1071 C CA . ILE A 1 141 ? -10.110 -6.086 -8.077 1.00 96.88 141 ILE A CA 1
ATOM 1072 C C . ILE A 1 141 ? -9.912 -7.146 -6.983 1.00 96.88 141 ILE A C 1
ATOM 1074 O O . ILE A 1 141 ? -8.915 -7.118 -6.262 1.00 96.88 141 ILE A O 1
ATOM 1078 N N . VAL A 1 142 ? -10.828 -8.116 -6.881 1.00 97.69 142 VAL A N 1
ATOM 1079 C CA . VAL A 1 142 ? -10.697 -9.224 -5.920 1.00 97.69 142 VAL A CA 1
ATOM 1080 C C . VAL A 1 142 ? -9.452 -10.067 -6.214 1.00 97.69 142 VAL A C 1
ATOM 1082 O O . VAL A 1 142 ? -8.720 -10.399 -5.283 1.00 97.69 142 VAL A O 1
ATOM 1085 N N . SER A 1 143 ? -9.173 -10.371 -7.486 1.00 96.62 143 SER A N 1
ATOM 1086 C CA . SER A 1 143 ? -7.959 -11.098 -7.896 1.00 96.62 143 SER A CA 1
ATOM 1087 C C . SER A 1 143 ? -6.687 -10.356 -7.477 1.00 96.62 143 SER A C 1
ATOM 1089 O O . SER A 1 143 ? -5.809 -10.943 -6.848 1.00 96.62 143 SER A O 1
ATOM 1091 N N . ALA A 1 144 ? -6.614 -9.047 -7.733 1.00 93.50 144 ALA A N 1
ATOM 1092 C CA . ALA A 1 144 ? -5.475 -8.217 -7.345 1.00 93.50 144 ALA A CA 1
ATOM 1093 C C . ALA A 1 144 ? -5.254 -8.210 -5.822 1.00 93.50 144 ALA A C 1
ATOM 1095 O O . ALA A 1 144 ? -4.117 -8.268 -5.350 1.00 93.50 144 ALA A O 1
ATOM 1096 N N . ALA A 1 145 ? -6.327 -8.206 -5.028 1.00 94.69 145 ALA A N 1
ATOM 1097 C CA . ALA A 1 145 ? -6.212 -8.324 -3.577 1.00 94.69 145 ALA A CA 1
ATOM 1098 C C . ALA A 1 145 ? -5.760 -9.705 -3.110 1.00 94.69 145 ALA A C 1
ATOM 1100 O O . ALA A 1 145 ? -4.969 -9.794 -2.176 1.00 94.69 145 ALA A O 1
ATOM 1101 N N . GLN A 1 146 ? -6.200 -10.784 -3.756 1.00 95.56 146 GLN A N 1
ATOM 1102 C CA . GLN A 1 146 ? -5.684 -12.122 -3.459 1.00 95.56 146 GLN A CA 1
ATOM 1103 C C . GLN A 1 146 ? -4.175 -12.202 -3.729 1.00 95.56 146 GLN A C 1
ATOM 1105 O O . GLN A 1 146 ? -3.428 -12.707 -2.891 1.00 95.56 146 GLN A O 1
ATOM 1110 N N . GLU A 1 147 ? -3.710 -11.636 -4.844 1.00 91.31 147 GLU A N 1
ATOM 1111 C CA . GLU A 1 147 ? -2.282 -11.542 -5.171 1.00 91.31 147 GLU A CA 1
ATOM 1112 C C . GLU A 1 147 ? -1.506 -10.675 -4.168 1.00 91.31 147 GLU A C 1
ATOM 1114 O O . GLU A 1 147 ? -0.383 -11.006 -3.782 1.00 91.31 147 GLU A O 1
ATOM 1119 N N . LEU A 1 148 ? -2.097 -9.571 -3.704 1.00 89.75 148 LEU A N 1
ATOM 1120 C CA . LEU A 1 148 ? -1.552 -8.742 -2.627 1.00 89.75 148 LEU A CA 1
ATOM 1121 C C . LEU A 1 148 ? -1.390 -9.536 -1.326 1.00 89.75 148 LEU A C 1
ATOM 1123 O O . LEU A 1 148 ? -0.315 -9.528 -0.725 1.00 89.75 148 LEU A O 1
ATOM 1127 N N . LEU A 1 149 ? -2.424 -10.270 -0.920 1.00 92.00 149 LEU A N 1
ATOM 1128 C CA . LEU A 1 149 ? -2.439 -11.025 0.331 1.00 92.00 149 LEU A CA 1
ATOM 1129 C C . LEU A 1 149 ? -1.534 -12.259 0.315 1.00 92.00 149 LEU A C 1
ATOM 1131 O O . LEU A 1 149 ? -1.004 -12.621 1.367 1.00 92.00 149 LEU A O 1
ATOM 1135 N N . ALA A 1 150 ? -1.313 -12.865 -0.855 1.00 90.94 150 ALA A N 1
ATOM 1136 C CA . ALA A 1 150 ? -0.422 -14.013 -1.035 1.00 90.94 150 ALA A CA 1
ATOM 1137 C C . ALA A 1 150 ? 1.054 -13.706 -0.715 1.00 90.94 150 ALA A C 1
ATOM 1139 O O . ALA A 1 150 ? 1.874 -14.618 -0.613 1.00 90.94 150 ALA A O 1
ATOM 1140 N N . ARG A 1 151 ? 1.406 -12.427 -0.558 1.00 84.06 151 ARG A N 1
ATOM 1141 C CA . ARG A 1 151 ? 2.770 -11.964 -0.300 1.00 84.06 151 ARG A CA 1
ATOM 1142 C C . ARG A 1 151 ? 2.914 -11.492 1.145 1.00 84.06 151 ARG A C 1
ATOM 1144 O O . ARG A 1 151 ? 1.975 -10.904 1.672 1.00 84.06 151 ARG A O 1
ATOM 1151 N N . PRO A 1 152 ? 4.072 -11.692 1.793 1.00 79.50 152 PRO A N 1
ATOM 1152 C CA . PRO A 1 152 ? 4.281 -11.244 3.171 1.00 79.50 152 PRO A CA 1
ATOM 1153 C C . PRO A 1 152 ? 4.510 -9.725 3.288 1.00 79.50 152 PRO A C 1
ATOM 1155 O O . PRO A 1 152 ? 4.220 -9.141 4.327 1.00 79.50 152 PRO A O 1
ATOM 1158 N N . ALA A 1 153 ? 4.998 -9.075 2.227 1.00 78.25 153 ALA A N 1
ATOM 1159 C CA . ALA A 1 153 ? 5.388 -7.664 2.202 1.00 78.25 153 ALA A CA 1
ATOM 1160 C C . ALA A 1 153 ? 5.105 -7.042 0.817 1.00 78.25 153 ALA A C 1
ATOM 1162 O O . ALA A 1 153 ? 5.008 -7.797 -0.161 1.00 78.25 153 ALA A O 1
ATOM 1163 N N . PRO A 1 154 ? 4.983 -5.703 0.712 1.00 77.50 154 PRO A N 1
ATOM 1164 C CA . PRO A 1 154 ? 4.868 -5.033 -0.577 1.00 77.50 154 PRO A CA 1
ATOM 1165 C C . PRO A 1 154 ? 6.176 -5.162 -1.367 1.00 77.50 154 PRO A C 1
ATOM 1167 O O . PRO A 1 154 ? 7.268 -5.260 -0.797 1.00 77.50 154 PRO A O 1
ATOM 1170 N N . ARG A 1 155 ? 6.075 -5.164 -2.696 1.00 81.94 155 ARG A N 1
ATOM 1171 C CA . ARG A 1 155 ? 7.245 -5.117 -3.573 1.00 81.94 155 ARG A CA 1
ATOM 1172 C C . ARG A 1 155 ? 7.909 -3.757 -3.480 1.00 81.94 155 ARG A C 1
ATOM 1174 O O . ARG A 1 155 ? 7.251 -2.723 -3.527 1.00 81.94 155 ARG A O 1
ATOM 1181 N N . ARG A 1 156 ? 9.236 -3.771 -3.464 1.00 82.75 156 ARG A N 1
ATOM 1182 C CA . ARG A 1 156 ? 10.036 -2.569 -3.675 1.00 82.75 156 ARG A CA 1
ATOM 1183 C C . ARG A 1 156 ? 9.957 -2.192 -5.144 1.00 82.75 156 ARG A C 1
ATOM 1185 O O . ARG A 1 156 ? 10.199 -3.029 -6.013 1.00 82.75 156 ARG A O 1
ATOM 1192 N N . TRP A 1 157 ? 9.620 -0.949 -5.428 1.00 83.38 157 TRP A N 1
ATOM 1193 C CA . TRP A 1 157 ? 9.490 -0.490 -6.798 1.00 83.38 157 TRP A CA 1
ATOM 1194 C C . TRP A 1 157 ? 10.802 0.127 -7.290 1.00 83.38 157 TRP A C 1
ATOM 1196 O O . TRP A 1 157 ? 11.501 0.828 -6.555 1.00 83.38 157 TRP A O 1
ATOM 1206 N N . ILE A 1 158 ? 11.168 -0.173 -8.534 1.00 89.25 158 ILE A N 1
ATOM 1207 C CA . ILE A 1 158 ? 12.294 0.467 -9.203 1.00 89.25 158 ILE A CA 1
ATOM 1208 C C . ILE A 1 158 ? 11.948 0.742 -10.659 1.00 89.25 158 ILE A C 1
ATOM 1210 O O . ILE A 1 158 ? 11.482 -0.120 -11.403 1.00 89.25 158 ILE A O 1
ATOM 1214 N N . GLN A 1 159 ? 12.205 1.968 -11.073 1.00 89.56 159 GLN A N 1
ATOM 1215 C CA . GLN A 1 159 ? 11.962 2.440 -12.417 1.00 89.56 159 GLN A CA 1
ATOM 1216 C C . GLN A 1 159 ? 13.261 2.435 -13.213 1.00 89.56 159 GLN A C 1
ATOM 1218 O O . GLN A 1 159 ? 14.255 3.039 -12.802 1.00 89.56 159 GLN A O 1
ATOM 1223 N N . LEU A 1 160 ? 13.232 1.814 -14.389 1.00 92.25 160 LEU A N 1
ATOM 1224 C CA . LEU A 1 160 ? 14.254 1.972 -15.416 1.00 92.25 160 LEU A CA 1
ATOM 1225 C C . LEU A 1 160 ? 13.810 3.053 -16.401 1.00 92.25 160 LEU A C 1
ATOM 1227 O O . LEU A 1 160 ? 12.772 2.925 -17.048 1.00 92.25 160 LEU A O 1
ATOM 1231 N N . ARG A 1 161 ? 14.617 4.098 -16.565 1.00 88.31 161 ARG A N 1
ATOM 1232 C CA . ARG A 1 161 ? 14.347 5.183 -17.515 1.00 88.31 161 ARG A CA 1
ATOM 1233 C C . ARG A 1 161 ? 15.630 5.779 -18.067 1.00 88.31 161 ARG A C 1
ATOM 1235 O O . ARG A 1 161 ? 16.678 5.713 -17.432 1.00 88.31 161 ARG A O 1
ATOM 1242 N N . ALA A 1 162 ? 15.539 6.420 -19.229 1.00 78.62 162 ALA A N 1
ATOM 1243 C CA . ALA A 1 162 ? 16.656 7.207 -19.740 1.00 78.62 162 ALA A CA 1
ATOM 1244 C C . ALA A 1 162 ? 16.934 8.388 -18.791 1.00 78.62 162 ALA A C 1
ATOM 1246 O O . ALA A 1 162 ? 16.020 9.187 -18.528 1.00 78.62 162 ALA A O 1
ATOM 1247 N N . PRO A 1 163 ? 18.157 8.519 -18.255 1.00 72.94 163 PRO A N 1
ATOM 1248 C CA . PRO A 1 163 ? 18.494 9.651 -17.416 1.00 72.94 163 PRO A CA 1
ATOM 1249 C C . PRO A 1 163 ? 18.843 10.871 -18.275 1.00 72.94 163 PRO A C 1
ATOM 1251 O O . PRO A 1 163 ? 19.400 10.751 -19.364 1.00 72.94 163 PRO A O 1
ATOM 1254 N N . ALA A 1 164 ? 18.549 12.064 -17.754 1.00 64.12 164 ALA A N 1
ATOM 1255 C CA . ALA A 1 164 ? 19.175 13.296 -18.242 1.00 64.12 164 ALA A C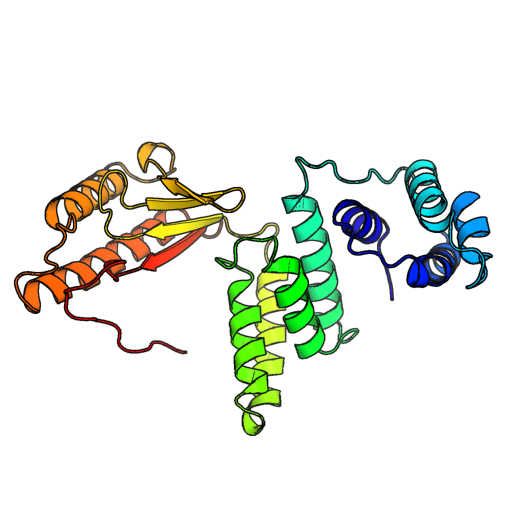A 1
ATOM 1256 C C . ALA A 1 164 ? 20.638 13.403 -17.759 1.00 64.12 164 ALA A C 1
ATOM 1258 O O . ALA A 1 164 ? 21.467 14.013 -18.424 1.00 64.12 164 ALA A O 1
ATOM 1259 N N . ALA A 1 165 ? 20.932 12.811 -16.593 1.00 71.12 165 ALA A N 1
ATOM 1260 C CA . ALA A 1 165 ? 22.259 12.605 -16.018 1.00 71.12 165 ALA A CA 1
ATOM 1261 C C . ALA A 1 165 ? 22.180 11.567 -14.873 1.00 71.12 165 ALA A C 1
ATOM 1263 O O . ALA A 1 165 ? 21.133 11.418 -14.229 1.00 71.12 165 ALA A O 1
ATOM 1264 N N . GLY A 1 166 ? 23.293 10.884 -14.590 1.00 82.69 166 GLY A N 1
ATOM 1265 C CA . GLY A 1 166 ? 23.418 9.936 -13.476 1.00 82.69 166 GLY A CA 1
ATOM 1266 C C . GLY A 1 166 ? 22.835 8.550 -13.764 1.00 82.69 166 GLY A C 1
ATOM 1267 O O . GLY A 1 166 ? 22.798 8.108 -14.908 1.00 82.69 166 GLY A O 1
ATOM 1268 N N . SER A 1 167 ? 22.400 7.853 -12.710 1.00 88.69 167 SER A N 1
ATOM 1269 C CA . SER A 1 167 ? 21.877 6.486 -12.828 1.00 88.69 167 SER A CA 1
ATOM 1270 C C . SER A 1 167 ? 20.612 6.418 -13.703 1.00 88.69 167 SER A C 1
ATOM 1272 O O . SER A 1 167 ? 19.762 7.304 -13.575 1.00 88.69 167 SER A O 1
ATOM 1274 N N . PRO A 1 168 ? 20.426 5.365 -14.524 1.00 90.75 168 PRO A N 1
ATOM 1275 C CA . PRO A 1 168 ? 19.170 5.094 -15.229 1.00 90.75 168 PRO A CA 1
ATOM 1276 C C . PRO A 1 168 ? 18.065 4.529 -14.319 1.00 90.75 168 PRO A C 1
ATOM 1278 O O . PRO A 1 168 ? 16.932 4.348 -14.765 1.00 90.75 168 PRO A O 1
ATOM 1281 N N . LEU A 1 169 ? 18.383 4.227 -13.057 1.00 93.25 169 LEU A N 1
ATOM 1282 C CA . LEU A 1 169 ? 17.443 3.678 -12.089 1.00 93.25 169 LEU A CA 1
ATOM 1283 C C . LEU A 1 169 ? 16.920 4.765 -11.151 1.00 93.25 169 LEU A C 1
ATOM 1285 O O . LEU A 1 169 ? 17.673 5.627 -10.674 1.00 93.25 169 LEU A O 1
ATOM 1289 N N . ARG A 1 170 ? 15.620 4.714 -10.874 1.00 89.56 170 ARG A N 1
ATOM 1290 C CA . ARG A 1 170 ? 14.963 5.540 -9.864 1.00 89.56 170 ARG A CA 1
ATOM 1291 C C . ARG A 1 170 ? 14.138 4.671 -8.931 1.00 89.56 170 ARG A C 1
ATOM 1293 O O . ARG A 1 170 ? 13.500 3.731 -9.384 1.00 89.56 170 ARG A O 1
ATOM 1300 N N . ALA A 1 171 ? 14.142 5.001 -7.653 1.00 86.44 171 ALA A N 1
ATOM 1301 C CA . ALA A 1 171 ? 13.158 4.506 -6.703 1.00 86.44 171 ALA A CA 1
ATOM 1302 C C . ALA A 1 171 ? 12.455 5.722 -6.121 1.00 86.44 171 ALA A C 1
ATOM 1304 O O . ALA A 1 171 ? 13.079 6.774 -5.958 1.00 86.44 171 ALA A O 1
ATOM 1305 N N . HIS A 1 172 ? 11.170 5.586 -5.846 1.00 73.62 172 HIS A N 1
ATOM 1306 C CA . HIS A 1 172 ? 10.496 6.579 -5.041 1.00 73.62 172 HIS A CA 1
ATOM 1307 C C . HIS A 1 172 ? 10.877 6.320 -3.571 1.00 73.62 172 HIS A C 1
ATOM 1309 O O . HIS A 1 172 ? 11.147 5.183 -3.170 1.00 73.62 172 HIS A O 1
ATOM 1315 N N . ARG A 1 173 ? 11.100 7.404 -2.826 1.00 71.00 173 ARG A N 1
ATOM 1316 C CA . ARG A 1 173 ? 11.332 7.420 -1.380 1.00 71.00 173 ARG A CA 1
ATOM 1317 C C . ARG A 1 173 ? 10.788 8.729 -0.829 1.00 71.00 173 ARG A C 1
ATOM 1319 O O . ARG A 1 173 ? 11.158 9.800 -1.311 1.00 71.00 173 ARG A O 1
ATOM 1326 N N . GLN A 1 174 ? 9.925 8.648 0.184 1.00 64.81 174 GLN A N 1
ATOM 1327 C CA . GLN A 1 174 ? 9.413 9.814 0.924 1.00 64.81 174 GLN A CA 1
ATOM 1328 C C . GLN A 1 174 ? 8.860 10.940 0.019 1.00 64.81 174 GLN A C 1
ATOM 1330 O O . GLN A 1 174 ? 9.143 12.118 0.226 1.00 64.81 174 GLN A O 1
ATOM 1335 N N . GLY A 1 175 ? 8.106 10.590 -1.026 1.00 62.91 175 GLY A N 1
ATOM 1336 C CA . GLY A 1 175 ? 7.514 11.577 -1.944 1.00 62.91 175 GLY A CA 1
ATOM 1337 C C . GLY A 1 175 ? 8.454 12.092 -3.041 1.00 62.91 175 GLY A C 1
ATOM 1338 O O . GLY A 1 175 ? 8.085 13.008 -3.779 1.00 62.91 175 GLY A O 1
ATOM 1339 N N . THR A 1 176 ? 9.676 11.559 -3.159 1.00 69.12 176 THR A N 1
ATOM 1340 C CA . THR A 1 176 ? 10.640 11.985 -4.183 1.00 69.12 176 THR A CA 1
ATOM 1341 C C . THR A 1 176 ? 11.250 10.813 -4.942 1.00 69.12 176 THR A C 1
ATOM 1343 O O . THR A 1 176 ? 11.474 9.734 -4.406 1.00 69.12 176 THR A O 1
ATOM 1346 N N . TYR A 1 177 ? 11.542 11.037 -6.224 1.00 76.69 177 TYR A N 1
ATOM 1347 C CA . TYR A 1 177 ? 12.252 10.078 -7.063 1.00 76.69 177 TYR A CA 1
ATOM 1348 C C . TYR A 1 177 ? 13.762 10.245 -6.907 1.00 76.69 177 TYR A C 1
ATOM 1350 O O . TYR A 1 177 ? 14.358 11.177 -7.456 1.00 76.69 177 TYR A O 1
ATOM 1358 N N . GLU A 1 178 ? 14.394 9.298 -6.228 1.00 86.69 178 GLU A N 1
ATOM 1359 C CA . GLU A 1 178 ? 15.830 9.304 -5.986 1.00 86.69 178 GLU A CA 1
ATOM 1360 C C . GLU A 1 178 ? 16.579 8.428 -6.989 1.00 86.69 178 GLU A C 1
ATOM 1362 O O . GLU A 1 178 ? 16.095 7.390 -7.450 1.00 86.69 178 GLU A O 1
ATOM 1367 N N . ALA A 1 179 ? 17.793 8.848 -7.345 1.00 90.31 179 ALA A N 1
ATOM 1368 C CA . ALA A 1 179 ? 18.692 8.039 -8.154 1.00 90.31 179 ALA A CA 1
ATOM 1369 C C . ALA A 1 179 ? 19.185 6.830 -7.354 1.00 90.31 179 ALA A C 1
ATOM 1371 O O . ALA A 1 179 ? 19.798 6.991 -6.305 1.00 90.31 179 ALA A O 1
ATOM 1372 N N . VAL A 1 180 ? 18.971 5.625 -7.884 1.00 92.69 180 VAL A N 1
ATOM 1373 C CA . VAL A 1 180 ? 19.475 4.386 -7.275 1.00 92.69 180 VAL A CA 1
ATOM 1374 C C . VAL A 1 180 ? 20.770 4.001 -7.962 1.00 92.69 180 VAL A C 1
ATOM 1376 O O . VAL A 1 180 ? 20.774 3.820 -9.179 1.00 92.69 180 VAL A O 1
ATOM 1379 N N . ASN A 1 181 ? 21.868 3.860 -7.224 1.00 92.44 181 ASN A N 1
ATOM 1380 C CA . ASN A 1 181 ? 23.085 3.311 -7.806 1.00 92.44 181 ASN A CA 1
ATOM 1381 C C . ASN A 1 181 ? 22.885 1.801 -8.050 1.00 92.44 181 ASN A C 1
ATOM 1383 O O . ASN A 1 181 ? 22.555 1.085 -7.104 1.00 92.44 181 ASN A O 1
ATOM 1387 N N . PRO A 1 182 ? 23.080 1.281 -9.279 1.00 93.19 182 PRO A N 1
ATOM 1388 C CA . PRO A 1 182 ? 23.023 -0.158 -9.527 1.00 93.19 182 PRO A CA 1
ATOM 1389 C C . PRO A 1 182 ? 23.978 -0.980 -8.646 1.00 93.19 182 PRO A C 1
ATOM 1391 O O . PRO A 1 182 ? 23.722 -2.162 -8.441 1.00 93.19 182 PRO A O 1
ATOM 1394 N N . ASP A 1 183 ? 25.054 -0.381 -8.122 1.00 92.50 183 ASP A N 1
ATOM 1395 C CA . ASP A 1 183 ? 25.972 -1.037 -7.179 1.00 92.50 183 ASP A CA 1
ATOM 1396 C C . ASP A 1 183 ? 25.353 -1.327 -5.805 1.00 92.50 183 ASP A C 1
ATOM 1398 O O . ASP A 1 183 ? 25.813 -2.239 -5.120 1.00 92.50 183 ASP A O 1
ATOM 1402 N N . ASP A 1 184 ? 24.293 -0.607 -5.429 1.00 93.88 184 ASP A N 1
ATOM 1403 C CA . ASP A 1 184 ? 23.565 -0.818 -4.172 1.00 93.88 184 ASP A CA 1
ATOM 1404 C C . ASP A 1 184 ? 22.527 -1.950 -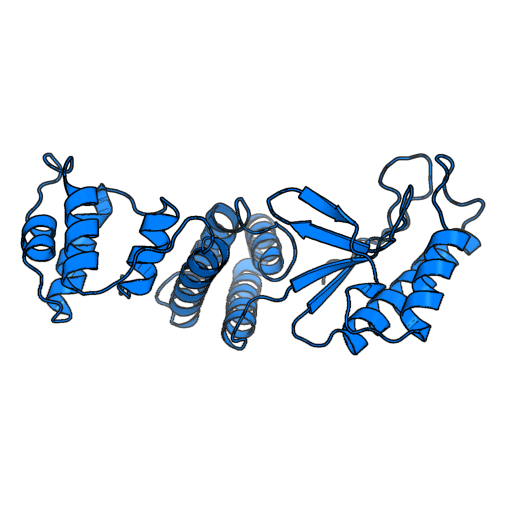4.287 1.00 93.88 184 ASP A C 1
ATOM 1406 O O . ASP A 1 184 ? 21.833 -2.283 -3.322 1.00 93.88 184 ASP A O 1
ATOM 1410 N N . LEU A 1 185 ? 22.381 -2.534 -5.480 1.00 94.50 185 LEU A N 1
ATOM 1411 C CA . LEU A 1 185 ? 21.433 -3.601 -5.771 1.00 94.50 185 LEU A CA 1
ATOM 1412 C C . LEU A 1 185 ? 22.143 -4.953 -5.855 1.00 94.50 185 LEU A C 1
ATOM 1414 O O . LEU A 1 185 ? 23.279 -5.068 -6.314 1.00 94.50 185 LEU A O 1
ATOM 1418 N N . ALA A 1 186 ? 21.426 -6.009 -5.473 1.00 95.25 186 ALA A N 1
ATOM 1419 C CA . ALA A 1 186 ? 21.891 -7.389 -5.581 1.00 95.25 186 ALA A CA 1
ATOM 1420 C C . ALA A 1 186 ? 21.816 -7.905 -7.034 1.00 95.25 186 ALA A C 1
ATOM 1422 O O . ALA A 1 186 ? 21.135 -8.882 -7.321 1.00 95.25 186 ALA A O 1
ATOM 1423 N N . VAL A 1 187 ? 22.502 -7.227 -7.958 1.00 96.88 187 VAL A N 1
ATOM 1424 C CA . VAL A 1 187 ? 22.523 -7.537 -9.394 1.00 96.88 187 VAL A CA 1
ATOM 1425 C C . VAL A 1 187 ? 23.940 -7.828 -9.889 1.00 96.88 187 VAL A C 1
ATOM 1427 O O . VAL A 1 187 ? 24.955 -7.374 -9.346 1.00 96.88 187 VAL A O 1
ATOM 1430 N N . SER A 1 188 ? 24.026 -8.601 -10.962 1.00 97.81 188 SER A N 1
ATOM 1431 C CA . SER A 1 188 ? 25.276 -9.029 -11.571 1.00 97.81 188 SER A CA 1
ATOM 1432 C C . SER A 1 188 ? 26.097 -7.847 -12.094 1.00 97.81 188 SER A C 1
ATOM 1434 O O . SER A 1 188 ? 25.576 -6.826 -12.547 1.00 97.81 188 SER A O 1
ATOM 1436 N N . LEU A 1 189 ? 27.427 -7.999 -12.092 1.00 97.25 189 LEU A N 1
ATOM 1437 C CA . LEU A 1 189 ? 28.332 -7.015 -12.701 1.00 97.25 189 LEU A CA 1
ATOM 1438 C C . LEU A 1 189 ? 27.987 -6.774 -14.178 1.00 97.25 189 LEU A C 1
ATOM 1440 O O . LEU A 1 189 ? 28.009 -5.638 -14.641 1.00 97.25 189 LEU A O 1
ATOM 1444 N N . ARG A 1 190 ? 27.606 -7.836 -14.898 1.00 97.69 190 ARG A N 1
ATOM 1445 C CA . ARG A 1 190 ? 27.199 -7.750 -16.302 1.00 97.69 190 ARG A CA 1
ATOM 1446 C C . ARG A 1 190 ? 25.989 -6.837 -16.479 1.00 97.69 190 ARG A C 1
ATOM 1448 O O . ARG A 1 190 ? 26.034 -5.958 -17.332 1.00 97.69 190 ARG A O 1
ATOM 1455 N N . LEU A 1 191 ? 24.927 -7.023 -15.691 1.00 97.31 191 LEU A N 1
ATOM 1456 C CA . LEU A 1 191 ? 23.741 -6.171 -15.783 1.00 97.31 191 LEU A CA 1
ATOM 1457 C C . LEU A 1 191 ? 24.068 -4.711 -15.446 1.00 97.31 191 LEU A C 1
ATOM 1459 O O . LEU A 1 191 ? 23.616 -3.816 -16.154 1.00 97.31 191 LEU A O 1
ATOM 1463 N N . ARG A 1 192 ? 24.916 -4.464 -14.440 1.00 96.56 192 ARG A N 1
ATOM 1464 C CA . ARG A 1 192 ? 25.396 -3.107 -14.123 1.00 96.56 192 ARG A CA 1
ATOM 1465 C C . ARG A 1 192 ? 26.129 -2.460 -15.294 1.00 96.56 192 ARG A C 1
ATOM 1467 O O . ARG A 1 192 ? 25.838 -1.318 -15.640 1.00 96.56 192 ARG A O 1
ATOM 1474 N N . THR A 1 193 ? 27.038 -3.194 -15.938 1.00 96.06 193 THR A N 1
ATOM 1475 C CA . THR A 1 193 ? 27.743 -2.715 -17.136 1.00 96.06 193 THR A CA 1
ATOM 1476 C C . THR A 1 193 ? 26.776 -2.428 -18.282 1.00 96.06 193 THR A C 1
ATOM 1478 O O . THR A 1 193 ? 26.891 -1.388 -18.928 1.00 96.06 193 THR A O 1
ATOM 1481 N N . ASP A 1 194 ? 25.800 -3.306 -18.517 1.00 96.06 194 ASP A N 1
ATOM 1482 C CA . ASP A 1 194 ? 24.822 -3.127 -19.591 1.00 96.06 194 ASP A CA 1
ATOM 1483 C C . ASP A 1 194 ? 23.901 -1.916 -19.335 1.00 96.06 194 ASP A C 1
ATOM 1485 O O . ASP A 1 194 ? 23.620 -1.158 -20.262 1.00 96.06 194 ASP A O 1
ATOM 1489 N N . LEU A 1 195 ? 23.488 -1.684 -18.082 1.00 94.88 195 LEU A N 1
ATOM 1490 C CA . LEU A 1 195 ? 22.730 -0.496 -17.668 1.00 94.88 195 LEU A CA 1
ATOM 1491 C C . LEU A 1 195 ? 23.538 0.792 -17.864 1.00 94.88 195 LEU A C 1
ATOM 1493 O O . LEU A 1 195 ? 23.018 1.764 -18.413 1.00 94.88 195 LEU A O 1
ATOM 1497 N N . ALA A 1 196 ? 24.809 0.801 -17.450 1.00 92.06 196 ALA A N 1
ATOM 1498 C CA . ALA A 1 196 ? 25.697 1.949 -17.625 1.00 92.06 196 ALA A CA 1
ATOM 1499 C C . ALA A 1 196 ? 25.921 2.265 -19.110 1.00 92.06 196 ALA A C 1
ATOM 1501 O O . ALA A 1 196 ? 25.844 3.423 -19.522 1.00 92.06 196 ALA A O 1
ATOM 1502 N N . ARG A 1 197 ? 26.129 1.229 -19.929 1.00 91.75 197 ARG A N 1
ATOM 1503 C CA . ARG A 1 197 ? 26.265 1.371 -21.379 1.00 91.75 197 ARG A CA 1
ATOM 1504 C C . ARG A 1 197 ? 24.990 1.918 -22.009 1.00 91.75 197 ARG A C 1
ATOM 1506 O O . ARG A 1 197 ? 25.064 2.904 -22.726 1.00 91.75 197 ARG A O 1
ATOM 1513 N N . TRP A 1 198 ? 23.831 1.333 -21.709 1.00 91.38 198 TRP A N 1
ATOM 1514 C CA . TRP A 1 198 ? 22.546 1.815 -22.222 1.00 91.38 198 TRP A CA 1
ATOM 1515 C C . TRP A 1 198 ? 22.285 3.271 -21.827 1.00 91.38 198 TRP A C 1
ATOM 1517 O O . TRP A 1 198 ? 21.890 4.080 -22.661 1.00 91.38 198 TRP A O 1
ATOM 1527 N N . SER A 1 199 ? 22.589 3.634 -20.580 1.00 87.75 199 SER A N 1
ATOM 1528 C CA . SER A 1 199 ? 22.499 5.015 -20.109 1.00 87.75 199 SER A CA 1
ATOM 1529 C C . SER A 1 199 ? 23.431 5.964 -20.863 1.00 87.75 199 SER A C 1
ATOM 1531 O O . SER A 1 199 ? 23.066 7.116 -21.068 1.00 87.75 199 SER A O 1
ATOM 1533 N N . SER A 1 200 ? 24.631 5.520 -21.242 1.00 86.06 200 SER A N 1
ATOM 1534 C CA . SER A 1 200 ? 25.587 6.347 -21.981 1.00 86.06 200 SER A CA 1
ATOM 1535 C C . SER A 1 200 ? 25.225 6.463 -23.462 1.00 86.06 200 SER A C 1
ATOM 1537 O O . SER A 1 200 ? 25.303 7.559 -24.011 1.00 86.06 200 SER A O 1
ATOM 1539 N N . ASP A 1 201 ? 24.819 5.358 -24.090 1.00 85.25 201 ASP A N 1
ATOM 1540 C CA . ASP A 1 201 ? 24.434 5.286 -25.505 1.00 85.25 201 ASP A CA 1
ATOM 1541 C C . ASP A 1 201 ? 23.162 6.110 -25.783 1.00 85.25 201 ASP A C 1
ATOM 1543 O O . ASP A 1 201 ? 22.996 6.653 -26.875 1.00 85.25 201 ASP A O 1
ATOM 1547 N N . PHE A 1 202 ? 22.275 6.229 -24.787 1.00 78.81 202 PHE A N 1
ATOM 1548 C CA . PHE A 1 202 ? 20.975 6.892 -24.914 1.00 78.81 202 PHE A CA 1
ATOM 1549 C C . PHE A 1 202 ? 20.741 8.005 -23.888 1.00 78.81 202 PHE A C 1
ATOM 1551 O O . PHE A 1 202 ? 19.589 8.329 -23.587 1.00 78.81 202 PHE A O 1
ATOM 1558 N N . SER A 1 203 ? 21.812 8.607 -23.358 1.00 68.94 203 SER A N 1
ATOM 1559 C CA . SER A 1 203 ? 21.698 9.811 -22.529 1.00 68.94 203 SER A CA 1
ATOM 1560 C C . SER A 1 203 ? 20.962 10.872 -23.340 1.00 68.94 203 SER A C 1
ATOM 1562 O O . SER A 1 203 ? 21.457 11.350 -24.364 1.00 68.94 203 SER A O 1
ATOM 1564 N N . LEU A 1 204 ? 19.739 11.195 -22.921 1.00 63.19 204 LEU A N 1
ATOM 1565 C CA . LEU A 1 204 ? 18.876 12.091 -23.671 1.00 63.19 204 LEU A CA 1
ATOM 1566 C C . LEU A 1 204 ? 19.428 13.510 -23.560 1.00 63.19 204 LEU A C 1
ATOM 1568 O O . LEU A 1 204 ? 19.159 14.233 -22.601 1.00 63.19 204 LEU A O 1
ATOM 1572 N N . ASN A 1 205 ? 20.162 13.936 -24.582 1.00 57.84 205 ASN A N 1
ATOM 1573 C CA . ASN A 1 205 ? 20.319 15.356 -24.860 1.00 57.84 205 ASN A CA 1
ATOM 1574 C C . ASN A 1 205 ? 18.918 15.923 -25.160 1.00 57.84 205 ASN A C 1
ATOM 1576 O O . ASN A 1 205 ? 18.049 15.199 -25.651 1.00 57.84 205 ASN A O 1
ATOM 1580 N N . ALA A 1 206 ? 18.683 17.216 -24.922 1.00 56.12 206 ALA A N 1
ATOM 1581 C CA . ALA A 1 206 ? 17.360 17.846 -25.065 1.00 56.12 206 ALA A CA 1
ATOM 1582 C C . ALA A 1 206 ? 16.691 17.706 -26.459 1.00 56.12 206 ALA A C 1
ATOM 1584 O O . ALA A 1 206 ? 15.565 18.156 -26.629 1.00 56.12 206 ALA A O 1
ATOM 1585 N N . ALA A 1 207 ? 17.366 17.110 -27.448 1.00 60.25 207 ALA A N 1
ATOM 1586 C CA . ALA A 1 207 ? 16.945 16.985 -28.841 1.00 60.25 207 ALA A CA 1
ATOM 1587 C C . ALA A 1 207 ? 16.269 15.644 -29.221 1.00 60.25 207 ALA A C 1
ATOM 1589 O O . ALA A 1 207 ? 15.803 15.520 -30.351 1.00 60.25 207 ALA A O 1
ATOM 1590 N N . GLY A 1 208 ? 16.201 14.647 -28.327 1.00 71.69 208 GLY A N 1
ATOM 1591 C CA . GLY A 1 208 ? 15.560 13.352 -28.620 1.00 71.69 208 GLY A CA 1
ATOM 1592 C C . GLY A 1 208 ? 16.388 12.407 -29.514 1.00 71.69 208 GLY A C 1
ATOM 1593 O O . GLY A 1 208 ? 17.610 12.519 -29.583 1.00 71.69 208 GLY A O 1
ATOM 1594 N N . PHE A 1 209 ? 15.729 11.435 -30.163 1.00 77.12 209 PHE A N 1
ATOM 1595 C CA . PHE A 1 209 ? 16.377 10.446 -31.044 1.00 77.12 209 PHE A CA 1
ATOM 1596 C C . PHE A 1 209 ? 16.586 10.989 -32.464 1.00 77.12 209 PHE A C 1
ATOM 1598 O O . PHE A 1 209 ? 15.695 11.630 -33.019 1.00 77.12 209 PHE A O 1
ATOM 1605 N N . VAL A 1 210 ? 17.737 10.670 -33.070 1.00 77.88 210 VAL A N 1
ATOM 1606 C CA . VAL A 1 210 ? 18.113 11.106 -34.431 1.00 77.88 210 VAL A CA 1
ATOM 1607 C C . VAL A 1 210 ? 17.197 10.507 -35.503 1.00 77.88 210 VAL A C 1
ATOM 1609 O O . VAL A 1 210 ? 16.865 11.173 -36.480 1.00 77.88 210 VAL A O 1
ATOM 1612 N N . ASP A 1 211 ? 16.757 9.263 -35.312 1.00 81.25 211 ASP A N 1
ATOM 1613 C CA . ASP A 1 211 ? 15.831 8.575 -36.205 1.00 81.25 211 ASP A CA 1
ATOM 1614 C C . ASP A 1 211 ? 14.965 7.547 -35.459 1.00 81.25 211 ASP A C 1
ATOM 1616 O O . ASP A 1 211 ? 15.153 7.249 -34.274 1.00 81.25 211 ASP A O 1
ATOM 1620 N N . ARG A 1 212 ? 13.978 7.003 -36.178 1.00 81.38 212 ARG A N 1
ATOM 1621 C CA . ARG A 1 212 ? 13.047 6.001 -35.653 1.00 81.38 212 ARG A CA 1
ATOM 1622 C C . ARG A 1 212 ? 13.741 4.689 -35.278 1.00 81.38 212 ARG A C 1
ATOM 1624 O O . ARG A 1 212 ? 13.353 4.089 -34.283 1.00 81.38 212 ARG A O 1
ATOM 1631 N N . ALA A 1 213 ? 14.747 4.257 -36.035 1.00 85.50 213 ALA A N 1
ATOM 1632 C CA . ALA A 1 213 ? 15.445 2.998 -35.774 1.00 85.50 213 ALA A CA 1
ATOM 1633 C C . ALA A 1 213 ? 16.208 3.050 -34.441 1.00 85.50 213 ALA A C 1
ATOM 1635 O O . ALA A 1 213 ? 16.165 2.106 -33.657 1.00 85.50 213 ALA A O 1
ATOM 1636 N N . SER A 1 214 ? 16.837 4.187 -34.144 1.00 83.12 214 SER A N 1
ATOM 1637 C CA . SER A 1 214 ? 17.508 4.466 -32.873 1.00 83.12 214 SER A CA 1
ATOM 1638 C C . SER A 1 214 ? 16.518 4.482 -31.709 1.00 83.12 214 SER A C 1
ATOM 1640 O O . SER A 1 214 ? 16.794 3.934 -30.644 1.00 83.12 214 SER A O 1
ATOM 1642 N N . ALA A 1 215 ? 15.341 5.067 -31.932 1.00 83.12 215 ALA A N 1
ATOM 1643 C CA . ALA A 1 215 ? 14.255 5.108 -30.963 1.00 83.12 215 ALA A CA 1
ATOM 1644 C C . ALA A 1 215 ? 13.699 3.696 -30.662 1.00 83.12 215 ALA A C 1
ATOM 1646 O O . ALA A 1 215 ? 13.512 3.323 -29.505 1.00 83.12 215 ALA A O 1
ATOM 1647 N N . GLU A 1 216 ? 13.495 2.874 -31.693 1.00 85.38 216 GLU A N 1
ATOM 1648 C CA . GLU A 1 216 ? 13.065 1.475 -31.558 1.00 85.38 216 GLU A CA 1
ATOM 1649 C C . GLU A 1 216 ? 14.138 0.611 -30.873 1.00 85.38 216 GLU A C 1
ATOM 1651 O O . GLU A 1 216 ? 13.816 -0.190 -29.993 1.00 85.38 216 GLU A O 1
ATOM 1656 N N . LEU A 1 217 ? 15.420 0.810 -31.203 1.00 88.25 217 LEU A N 1
ATOM 1657 C CA . LEU A 1 217 ? 16.534 0.117 -30.553 1.00 88.25 217 LEU A CA 1
ATOM 1658 C C . LEU A 1 217 ? 16.639 0.467 -29.063 1.00 88.25 217 LEU A C 1
ATOM 1660 O O . LEU A 1 217 ? 16.904 -0.421 -28.245 1.00 88.25 217 LEU A O 1
ATOM 1664 N N . PHE A 1 218 ? 16.417 1.734 -28.707 1.00 87.88 218 PHE A N 1
ATOM 1665 C CA . PHE A 1 218 ? 16.371 2.188 -27.320 1.00 87.88 218 PHE A CA 1
ATOM 1666 C C . PHE A 1 218 ? 15.289 1.452 -26.527 1.00 87.88 218 PHE A C 1
ATOM 1668 O O . PHE A 1 218 ? 15.606 0.874 -25.483 1.00 87.88 218 PHE A O 1
ATOM 1675 N N . VAL A 1 219 ? 14.055 1.421 -27.050 1.00 87.62 219 VAL A N 1
ATOM 1676 C CA . VAL A 1 219 ? 12.911 0.746 -26.415 1.00 87.62 219 VAL A CA 1
ATOM 1677 C C . VAL A 1 219 ? 13.196 -0.738 -26.243 1.00 87.62 219 VAL A C 1
ATOM 1679 O O . VAL A 1 219 ? 13.170 -1.243 -25.124 1.00 87.62 219 VAL A O 1
ATOM 1682 N N . ALA A 1 220 ? 13.573 -1.421 -27.325 1.00 90.44 220 ALA A N 1
ATOM 1683 C CA . ALA A 1 220 ? 13.831 -2.856 -27.290 1.00 90.44 220 ALA A CA 1
ATOM 1684 C C . ALA A 1 220 ? 14.977 -3.223 -26.331 1.00 90.44 220 ALA A C 1
ATOM 1686 O O . ALA A 1 220 ? 14.977 -4.293 -25.723 1.00 90.44 220 ALA A O 1
ATOM 1687 N N . THR A 1 221 ? 15.989 -2.360 -26.197 1.00 92.94 221 THR A N 1
ATOM 1688 C CA . THR A 1 221 ? 17.093 -2.589 -25.254 1.00 92.94 221 THR A CA 1
ATOM 1689 C C . THR A 1 221 ? 16.665 -2.332 -23.815 1.00 92.94 221 THR A C 1
ATOM 1691 O O . THR A 1 221 ? 16.988 -3.143 -22.949 1.00 92.94 221 THR A O 1
ATOM 1694 N N . GLY A 1 222 ? 15.905 -1.265 -23.565 1.00 92.94 222 GLY A N 1
ATOM 1695 C CA . GLY A 1 222 ? 15.358 -0.964 -22.245 1.00 92.94 222 GLY A CA 1
ATOM 1696 C C . GLY A 1 222 ? 14.413 -2.055 -21.738 1.00 92.94 222 GLY A C 1
ATOM 1697 O O . GLY A 1 222 ? 14.565 -2.496 -20.606 1.00 92.94 222 GLY A O 1
ATOM 1698 N N . GLU A 1 223 ? 13.532 -2.585 -22.590 1.00 93.88 223 GLU A N 1
ATOM 1699 C CA . GLU A 1 223 ? 12.648 -3.714 -22.254 1.00 93.88 223 GLU A CA 1
ATOM 1700 C C . GLU A 1 223 ? 13.439 -4.961 -21.838 1.00 93.88 223 GLU A C 1
ATOM 1702 O O . GLU A 1 223 ? 13.159 -5.568 -20.803 1.00 93.88 223 GLU A O 1
ATOM 1707 N N . ARG A 1 224 ? 14.485 -5.323 -22.598 1.00 96.69 224 ARG A N 1
ATOM 1708 C CA . ARG A 1 224 ? 15.357 -6.456 -22.238 1.00 96.69 224 ARG A CA 1
ATOM 1709 C C . ARG A 1 224 ? 16.086 -6.229 -20.915 1.00 96.69 224 ARG A C 1
ATOM 1711 O O . ARG A 1 224 ? 16.264 -7.177 -20.152 1.00 96.69 224 ARG A O 1
ATOM 1718 N N . LEU A 1 225 ? 16.545 -5.005 -20.658 1.00 96.88 225 LEU A N 1
ATOM 1719 C CA . LEU A 1 225 ? 17.219 -4.660 -19.407 1.00 96.88 225 LEU A CA 1
ATOM 1720 C C . LEU A 1 225 ? 16.260 -4.700 -18.223 1.00 96.88 225 LEU A C 1
ATOM 1722 O O . LEU A 1 225 ? 16.629 -5.245 -17.191 1.00 96.88 225 LEU A O 1
ATOM 1726 N N . ALA A 1 226 ? 15.039 -4.192 -18.381 1.00 96.12 226 ALA A N 1
ATOM 1727 C CA . ALA A 1 226 ? 14.008 -4.260 -17.355 1.00 96.12 226 ALA A CA 1
ATOM 1728 C C . ALA A 1 226 ? 13.644 -5.710 -17.013 1.00 96.12 226 ALA A C 1
ATOM 1730 O O . ALA A 1 226 ? 13.599 -6.053 -15.837 1.00 96.12 226 ALA A O 1
ATOM 1731 N N . GLY A 1 227 ? 13.481 -6.575 -18.022 1.00 96.44 227 GLY A N 1
ATOM 1732 C CA . GLY A 1 227 ? 13.246 -8.007 -17.808 1.00 96.44 227 GLY A CA 1
ATOM 1733 C C . GLY A 1 227 ? 14.377 -8.669 -17.017 1.00 96.44 227 GLY A C 1
ATOM 1734 O O . GLY A 1 227 ? 14.135 -9.285 -15.987 1.00 96.44 227 GLY A O 1
ATOM 1735 N N . ARG A 1 228 ? 15.635 -8.447 -17.419 1.00 97.62 228 ARG A N 1
ATOM 1736 C CA . ARG A 1 228 ? 16.797 -8.973 -16.680 1.00 97.62 228 ARG A CA 1
ATOM 1737 C C . ARG A 1 228 ? 16.915 -8.410 -15.268 1.00 97.62 228 ARG A C 1
ATOM 1739 O O . ARG A 1 228 ? 17.302 -9.132 -14.358 1.00 97.62 228 ARG A O 1
ATOM 1746 N N . LEU A 1 229 ? 16.608 -7.129 -15.089 1.00 97.00 229 LEU A N 1
ATOM 1747 C CA . LEU A 1 229 ? 16.596 -6.496 -13.776 1.00 97.00 229 LEU A CA 1
ATOM 1748 C C . LEU A 1 229 ? 15.527 -7.131 -12.883 1.00 97.00 229 LEU A C 1
ATOM 1750 O O . LEU A 1 229 ? 15.810 -7.411 -11.724 1.00 97.00 229 LEU A O 1
ATOM 1754 N N . GLN A 1 230 ? 14.344 -7.422 -13.426 1.00 96.00 230 GLN A N 1
ATOM 1755 C CA . GLN A 1 230 ? 13.278 -8.117 -12.707 1.00 96.00 230 GLN A CA 1
ATOM 1756 C C . GLN A 1 230 ? 13.681 -9.548 -12.330 1.00 96.00 230 GLN A C 1
ATOM 1758 O O . GLN A 1 230 ? 13.422 -9.964 -11.199 1.00 96.00 230 GLN A O 1
ATOM 1763 N N . ASP A 1 231 ? 14.332 -10.276 -13.241 1.00 97.00 231 ASP A N 1
ATOM 1764 C CA . ASP A 1 231 ? 14.808 -11.643 -13.005 1.00 97.00 231 ASP A CA 1
ATOM 1765 C C . ASP A 1 231 ? 15.884 -11.690 -11.910 1.00 97.00 231 ASP A C 1
ATOM 1767 O O . ASP A 1 231 ? 15.825 -12.532 -11.015 1.00 97.00 231 ASP A O 1
ATOM 1771 N N . GLU A 1 232 ? 16.862 -10.778 -11.961 1.00 97.69 232 GLU A N 1
ATOM 1772 C CA . GLU A 1 232 ? 17.974 -10.746 -11.003 1.00 97.69 232 GLU A CA 1
ATOM 1773 C C . GLU A 1 232 ? 17.546 -10.213 -9.623 1.00 97.69 232 GLU A C 1
ATOM 1775 O O . GLU A 1 232 ? 18.011 -10.726 -8.606 1.00 97.69 232 GLU A O 1
ATOM 1780 N N . LEU A 1 233 ? 16.640 -9.228 -9.557 1.00 94.69 233 LEU A N 1
ATOM 1781 C CA . LEU A 1 233 ? 16.114 -8.704 -8.288 1.00 94.69 233 LEU A CA 1
ATOM 1782 C C . LEU A 1 233 ? 15.070 -9.628 -7.633 1.00 94.69 233 LEU A C 1
ATOM 1784 O O . LEU A 1 233 ? 14.885 -9.592 -6.413 1.00 94.69 233 LEU A O 1
ATOM 1788 N N . GLY A 1 234 ? 14.386 -10.452 -8.427 1.00 92.38 234 GLY A N 1
ATOM 1789 C CA . GLY A 1 234 ? 13.388 -11.410 -7.964 1.00 92.38 234 GLY A CA 1
ATOM 1790 C C . GLY A 1 234 ? 12.051 -10.790 -7.538 1.00 92.38 234 GLY A C 1
ATOM 1791 O O . GLY A 1 234 ? 11.793 -9.596 -7.680 1.00 92.38 234 GLY A O 1
ATOM 1792 N N . GLY A 1 235 ? 11.165 -11.631 -6.993 1.00 87.62 235 GLY A N 1
ATOM 1793 C CA . GLY A 1 235 ? 9.760 -11.283 -6.725 1.00 87.62 235 GLY A CA 1
ATOM 1794 C C . GLY A 1 235 ? 9.512 -10.270 -5.599 1.00 87.62 235 GLY A C 1
ATOM 1795 O O . GLY A 1 235 ? 8.385 -9.807 -5.446 1.00 87.62 235 GLY A O 1
ATOM 1796 N N . ALA A 1 236 ? 10.542 -9.911 -4.825 1.00 86.62 236 ALA A N 1
ATOM 1797 C CA . ALA A 1 236 ? 10.469 -8.836 -3.831 1.00 86.62 236 ALA A CA 1
ATOM 1798 C C . ALA A 1 236 ? 10.525 -7.436 -4.468 1.00 86.62 236 ALA A C 1
ATOM 1800 O O . ALA A 1 236 ? 10.278 -6.442 -3.785 1.00 86.62 236 ALA A O 1
ATOM 1801 N N . TRP A 1 237 ? 10.841 -7.356 -5.763 1.00 88.62 237 TRP A N 1
ATOM 1802 C CA . TRP A 1 237 ? 10.903 -6.115 -6.519 1.00 88.62 237 TRP A CA 1
ATOM 1803 C C . TRP A 1 237 ? 9.879 -6.098 -7.650 1.00 88.62 237 TRP A C 1
ATOM 1805 O O . TRP A 1 237 ? 9.543 -7.135 -8.224 1.00 88.62 237 TRP A O 1
ATOM 1815 N N . HIS A 1 238 ? 9.408 -4.903 -7.984 1.00 87.94 238 HIS A N 1
ATOM 1816 C CA . HIS A 1 238 ? 8.698 -4.619 -9.221 1.00 87.94 238 HIS A CA 1
ATOM 1817 C C . HIS A 1 238 ? 9.542 -3.663 -10.058 1.00 87.94 238 HIS A C 1
ATOM 1819 O O . HIS A 1 238 ? 9.840 -2.552 -9.614 1.00 87.94 238 HIS A O 1
ATOM 1825 N N . VAL A 1 239 ? 9.916 -4.095 -11.259 1.00 91.12 239 VAL A N 1
ATOM 1826 C CA . VAL A 1 239 ? 10.653 -3.269 -12.214 1.00 91.12 239 VAL A CA 1
ATOM 1827 C C . VAL A 1 239 ? 9.695 -2.689 -13.241 1.00 91.12 239 VAL A C 1
ATOM 1829 O O . VAL A 1 239 ? 9.078 -3.428 -14.006 1.00 91.12 239 VAL A O 1
ATOM 1832 N N . GLU A 1 240 ? 9.627 -1.364 -13.313 1.00 89.12 240 GLU A N 1
ATOM 1833 C CA . GLU A 1 240 ? 8.845 -0.664 -14.329 1.00 89.12 240 GLU A CA 1
ATOM 1834 C C . GLU A 1 240 ? 9.763 0.011 -15.352 1.00 89.12 240 GLU A C 1
ATOM 1836 O O . GLU A 1 240 ? 10.673 0.762 -15.000 1.00 89.12 240 GLU A O 1
ATOM 1841 N N . TYR A 1 241 ? 9.528 -0.237 -16.642 1.00 90.75 241 TYR A N 1
ATOM 1842 C CA . TYR A 1 241 ? 10.272 0.416 -17.716 1.00 90.75 241 TYR A CA 1
ATOM 1843 C C . TYR A 1 241 ? 9.523 1.636 -18.251 1.00 90.75 241 TYR A C 1
ATOM 1845 O O . TYR A 1 241 ? 8.395 1.529 -18.730 1.00 90.75 241 TYR A O 1
ATOM 1853 N N . TRP A 1 242 ? 10.173 2.799 -18.210 1.00 86.44 242 TRP A N 1
ATOM 1854 C CA . TRP A 1 242 ? 9.654 4.057 -18.740 1.00 86.44 242 TRP A CA 1
ATOM 1855 C C . TRP A 1 242 ? 10.463 4.503 -19.965 1.00 86.44 242 TRP A C 1
ATOM 1857 O O . TRP A 1 242 ? 11.517 5.131 -19.825 1.00 86.44 242 TRP A O 1
ATOM 1867 N N . PRO A 1 243 ? 9.969 4.220 -21.185 1.00 75.50 243 PRO A N 1
ATOM 1868 C CA . PRO A 1 243 ? 10.670 4.558 -22.422 1.00 75.50 243 PRO A CA 1
ATOM 1869 C C . PRO A 1 243 ? 10.588 6.045 -22.822 1.00 75.50 243 PRO A C 1
ATOM 1871 O O . PRO A 1 243 ? 11.134 6.421 -23.857 1.00 75.50 243 PRO A O 1
ATOM 1874 N N . GLU A 1 244 ? 9.886 6.913 -22.084 1.00 65.62 244 GLU A N 1
ATOM 1875 C CA . GLU A 1 244 ? 9.659 8.300 -22.525 1.00 65.62 244 GLU A CA 1
ATOM 1876 C C . GLU A 1 244 ? 10.741 9.294 -22.051 1.00 65.62 244 GLU A C 1
ATOM 1878 O O . GLU A 1 244 ? 11.045 9.362 -20.856 1.00 65.62 244 GLU A O 1
ATOM 1883 N N . PRO A 1 245 ? 11.257 10.164 -22.946 1.00 53.97 245 PRO A N 1
ATOM 1884 C CA . PRO A 1 245 ? 11.868 11.432 -22.558 1.00 53.97 245 PRO A CA 1
ATOM 1885 C C . PRO A 1 245 ? 10.834 12.310 -21.840 1.00 53.97 245 PRO A C 1
ATOM 1887 O O . PRO A 1 245 ? 9.805 12.656 -22.416 1.00 53.97 245 PRO A O 1
ATOM 1890 N N . THR A 1 246 ? 11.103 12.744 -20.607 1.00 49.41 246 THR A N 1
ATOM 1891 C CA . THR A 1 246 ? 10.162 13.577 -19.827 1.00 49.41 246 THR A CA 1
ATOM 1892 C C . THR A 1 246 ? 9.956 15.004 -20.360 1.00 49.41 246 THR A C 1
ATOM 1894 O O . THR A 1 246 ? 9.164 15.747 -19.784 1.00 49.41 246 THR A O 1
ATOM 1897 N N . ARG A 1 247 ? 10.635 15.429 -21.439 1.00 42.03 247 ARG A N 1
ATOM 1898 C CA . ARG A 1 247 ? 10.406 16.731 -22.101 1.00 42.03 247 ARG A CA 1
ATOM 1899 C C . ARG A 1 247 ? 10.553 16.619 -23.634 1.00 42.03 247 ARG A C 1
ATOM 1901 O O . ARG A 1 247 ? 11.521 16.003 -24.074 1.00 42.03 247 ARG A O 1
ATOM 1908 N N . PRO A 1 248 ? 9.642 17.197 -24.451 1.00 39.03 248 PRO A N 1
ATOM 1909 C CA . PRO A 1 248 ? 9.782 17.254 -25.914 1.00 39.03 248 PRO A CA 1
ATOM 1910 C C . PRO A 1 248 ? 10.865 18.267 -26.349 1.00 39.03 248 PRO A C 1
ATOM 1912 O O . PRO A 1 248 ? 11.139 19.192 -25.580 1.00 39.03 248 PRO A O 1
ATOM 1915 N N . PRO A 1 249 ? 11.427 18.155 -27.576 1.00 49.97 249 PRO A N 1
ATOM 1916 C CA . PRO A 1 249 ? 10.833 17.524 -28.756 1.00 49.97 249 PRO A CA 1
ATOM 1917 C C . PRO A 1 249 ? 11.421 16.140 -29.074 1.00 49.97 249 PRO A C 1
ATOM 1919 O O . PRO A 1 249 ? 12.628 15.942 -29.098 1.00 49.97 249 PRO A O 1
ATOM 1922 N N . GLY A 1 250 ? 10.549 15.170 -29.351 1.00 52.75 250 GLY A N 1
ATOM 1923 C CA . GLY A 1 250 ? 10.932 13.824 -29.782 1.00 52.75 250 GLY A CA 1
ATOM 1924 C C . GLY A 1 250 ? 9.703 12.952 -30.036 1.00 52.75 250 GLY A C 1
ATOM 1925 O O . GLY A 1 250 ? 8.656 13.167 -29.421 1.00 52.75 250 GLY A O 1
ATOM 1926 N N . LEU A 1 251 ? 9.810 12.002 -30.973 1.00 50.72 251 LEU A N 1
ATOM 1927 C CA . LEU A 1 251 ? 8.748 11.047 -31.313 1.00 50.72 251 LEU A CA 1
ATOM 1928 C C . LEU A 1 251 ? 8.223 10.348 -30.045 1.00 50.72 251 LEU A C 1
ATOM 1930 O O . LEU A 1 251 ? 8.981 9.688 -29.337 1.00 50.72 251 LEU A O 1
ATOM 1934 N N . ARG A 1 252 ? 6.915 10.451 -29.777 1.00 52.53 252 ARG A N 1
ATOM 1935 C CA . ARG A 1 252 ? 6.255 9.646 -28.740 1.00 52.53 252 ARG A CA 1
ATOM 1936 C C . ARG A 1 252 ? 6.101 8.218 -29.262 1.00 52.53 252 ARG A C 1
ATOM 1938 O O . ARG A 1 252 ? 5.356 7.994 -30.210 1.00 52.53 252 ARG A O 1
ATOM 1945 N N . LEU A 1 253 ? 6.805 7.265 -28.654 1.00 52.22 253 LEU A N 1
ATOM 1946 C CA . LEU A 1 253 ? 6.798 5.855 -29.071 1.00 52.22 253 LEU A CA 1
ATOM 1947 C C . LEU A 1 253 ? 5.692 5.013 -28.417 1.00 52.22 253 LEU A C 1
ATOM 1949 O O . LEU A 1 253 ? 5.571 3.831 -28.733 1.00 52.22 253 LEU A O 1
ATOM 1953 N N . ARG A 1 254 ? 4.863 5.570 -27.522 1.00 47.75 254 ARG A N 1
ATOM 1954 C CA . ARG A 1 254 ? 3.781 4.790 -26.905 1.00 47.75 254 ARG A CA 1
ATOM 1955 C C . ARG A 1 254 ? 2.752 4.346 -27.950 1.00 47.75 254 ARG A C 1
ATOM 1957 O O . ARG A 1 254 ? 1.975 5.155 -28.455 1.00 47.75 254 ARG A O 1
ATOM 1964 N N . ARG A 1 255 ? 2.642 3.031 -28.161 1.00 37.28 255 ARG A N 1
ATOM 1965 C CA . ARG A 1 255 ? 1.321 2.400 -28.291 1.00 37.28 255 ARG A CA 1
ATOM 1966 C C . ARG A 1 255 ? 0.737 2.322 -26.881 1.00 37.28 255 ARG A C 1
ATOM 1968 O O . ARG A 1 255 ? 1.435 1.909 -25.962 1.00 37.28 255 ARG A O 1
ATOM 1975 N N . ARG A 1 256 ? -0.504 2.777 -26.691 1.00 31.73 256 ARG A N 1
ATOM 1976 C CA . ARG A 1 256 ? -1.242 2.590 -25.433 1.00 31.73 256 ARG A CA 1
ATOM 1977 C C . ARG A 1 256 ? -1.299 1.087 -25.139 1.00 31.73 256 ARG A C 1
ATOM 1979 O O . ARG A 1 256 ? -1.977 0.370 -25.867 1.00 31.73 256 ARG A O 1
ATOM 1986 N N . TRP A 1 257 ? -0.575 0.629 -24.125 1.00 34.09 257 TRP A N 1
ATOM 1987 C CA . TRP A 1 257 ? -0.759 -0.698 -23.548 1.00 34.09 257 TRP A CA 1
ATOM 1988 C C . TRP A 1 257 ? -1.724 -0.542 -22.372 1.00 34.09 257 TRP A C 1
ATOM 1990 O O . TRP A 1 257 ? -1.370 0.069 -21.369 1.00 34.09 257 TRP A O 1
ATOM 2000 N N . TRP A 1 258 ? -2.944 -1.044 -22.546 1.00 36.50 258 TRP A N 1
ATOM 2001 C CA . TRP A 1 258 ? -3.890 -1.352 -21.475 1.00 36.50 258 TRP A CA 1
ATOM 2002 C C . TRP A 1 258 ? -4.314 -2.799 -21.716 1.00 36.50 258 TRP A C 1
ATOM 2004 O O . TRP A 1 258 ? -5.029 -3.050 -22.685 1.00 36.50 258 TRP A O 1
ATOM 2014 N N . HIS A 1 259 ? -3.822 -3.738 -20.908 1.00 33.00 259 HIS A N 1
ATOM 2015 C CA . HIS A 1 259 ? -4.351 -5.097 -20.782 1.00 33.00 259 HIS A CA 1
ATOM 2016 C C . HIS A 1 259 ? -4.145 -5.578 -19.353 1.00 33.00 259 HIS A C 1
ATOM 2018 O O . HIS A 1 259 ? -3.013 -5.398 -18.852 1.00 33.00 259 HIS A O 1
#

Foldseek 3Di:
DQDDLLLVLLCLLLVNDDLQCQLVVLVNCVVVVQDDPLSVVLVVDDPVGSPCSSVSSVRSCVRSVHDRDDPVCNQVSLLSNLLVLLVCLLVVVDQLLVSLVCCCVRVVVFPPCDFLSVLSVVLNVVCVVPVVCVVVSSVSSNVSSVVSNVDPHTAFEKEQEQALDDFSIWGDDPNDTDHDQCVVAQADPVLNVLRVVLNVLCNDDQAEDPDPVRLVVNVVSQVVSQVRVPVRRDDSHDYHYDSDDPDDDDDDPDDDDDD

Sequence (259 aa):
MTADLTVVAAELSLGLLRREDLPDLAVDSIMRGLDSPSLGELAGLSAGDLSDAFDLIRAALDELGVSIPSPDERDAALWTVIRAEAHAMVAGRRPPIDSARWIWQVAALEVEEEGDLRVFIGLASEWDDHPSERPRLERAIVSAAQELLARPAPRRWIQLRAPAAGSPLRAHRQGTYEAVNPDDLAVSLRLRTDLARWSSDFSLNAAGFVDRASAELFVATGERLAGRLQDELGGAWHVEYWPEPTRPPGLRLRRRWWH